Protein AF-A0A7W7WL66-F1 (afdb_monomer)

Secondary structure (DSSP, 8-state):
-PPP--STT---TTTS-SEEEPTTHHHHHHHHHHHHHHHHHHH-PPPP-PPPSS-TT-EEEEPPHHHHHTT--TTSEETTEE--GGGGGGTT-EEEEEEE-SEEE-TTS-EEE--SEEEEEEEETT-TTS-SSSSS-PEEEEEGGGEEE-----------S-EEEEPPHHHHHHT--TTSEETTEE--GGGGGGTT-EEEEEE----S--TTEEEPSS-EEEEEEEE--STT-TTT-----PEEEEEGGGEEEPP-

Sequence (256 aa):
MGPVFTGPAARCQYKSLPLRDLPPLGMVRQARLALEDSRERRSGVPAPGRASAFSAGDWVRVKDADAVRATLDGRDRHRGLWFTASQWSYCGRTYQVEHVVRRMVDDHYRMRRLSATTSLRGATCLGADRSEGCGLACALLFRDEWLEPSTEAAADPLTPVRFVTVRSLDEIRATLDADGRLHGVPFQPGMALFAGTSHGATPVRHRSLARWQRPVGGDWYVLDSLRCGGEPLPLTGCDRQCALLWHSSWLHLDPA

pLDDT: mean 88.8, std 12.76, range [33.19, 98.62]

Organism: NCBI:txid258050

Nearest PDB structures (foldseek):
  4ii1-assembly1_A  TM=3.370E-01  e=4.722E+00  Homo sapiens
  7yw1-assembly1_B  TM=1.522E-01  e=2.080E+00  Trametes pubescens

Solvent-accessible surface area (backbone atoms only — not comparable to full-atom values): 14408 Å² total; per-residue (Å²): 136,76,84,73,88,87,59,86,78,61,65,36,46,86,84,29,48,64,54,46,55,39,82,67,60,30,56,55,50,53,52,49,51,55,50,38,55,57,44,38,73,70,73,47,76,71,68,66,34,53,70,33,95,62,54,63,70,40,36,30,27,31,40,42,65,68,66,40,54,75,60,38,46,103,78,42,24,46,98,84,46,68,66,51,79,37,57,60,64,44,39,67,39,50,36,38,29,58,40,61,26,21,23,25,64,46,100,81,61,42,76,41,64,32,54,31,19,28,29,39,56,88,42,23,35,21,24,78,85,58,83,43,47,52,34,64,51,43,50,39,78,45,41,53,92,41,46,41,86,39,93,61,83,56,78,82,91,70,81,61,91,35,53,30,32,29,36,48,62,67,63,38,53,74,63,34,47,98,86,41,22,48,84,71,24,45,69,48,73,70,58,58,80,44,44,66,40,74,37,34,44,43,76,53,52,82,66,66,74,56,96,55,48,40,75,41,87,80,56,40,26,37,43,63,94,46,52,41,88,16,52,66,37,62,93,75,47,32,43,56,39,41,46,42,80,41,49,53,86,40,42,43,73,58,85,129

Foldseek 3Di:
DPDDPPDDPQDACVLFPLKDFFPPVNVVSVVLLVVQVVVCVVVPFDDFAAWAPDDQFFKKAQAQPVQQQVQADPQCDHPRHHPDPLNNLRHRHMFGFHATFRWAQDPSRHIDGDHQKTFTAQQFQCHPVNVGHFQQRFTDMDGNSRIDGDPDDDDPPDDQPWKKFFAQPVLQQVQADPSCDHLRRHPFPVVNVRHGHMFRKDWRDGDDDDPRMDRGDAIKIFTHSDFDQCPPNVVSGHRRRGGDIDGVSRIGTDDD

Mean predicted aligned error: 5.72 Å

Radius of gyration: 18.56 Å; Cα contacts (8 Å, |Δi|>4): 495; chains: 1; bounding box: 41×47×42 Å

Structure (mmCIF, N/CA/C/O backbone):
data_AF-A0A7W7WL66-F1
#
_entry.id   AF-A0A7W7WL66-F1
#
loop_
_atom_site.group_PDB
_atom_site.id
_atom_site.type_symbol
_atom_site.label_atom_id
_atom_site.label_alt_id
_atom_site.label_comp_id
_atom_site.label_asym_id
_atom_site.label_entity_id
_atom_site.label_seq_id
_atom_site.pdbx_PDB_ins_code
_atom_site.Cartn_x
_atom_site.Cartn_y
_atom_site.Cartn_z
_atom_site.occupancy
_atom_site.B_iso_or_equiv
_atom_site.auth_seq_id
_atom_site.auth_comp_id
_atom_site.auth_asym_id
_atom_site.auth_atom_id
_atom_site.pdbx_PDB_model_num
ATOM 1 N N . MET A 1 1 ? -16.877 24.073 3.889 1.00 33.19 1 MET A N 1
ATOM 2 C CA . MET A 1 1 ? -15.554 23.909 3.245 1.00 33.19 1 MET A CA 1
ATOM 3 C C . MET A 1 1 ? -14.486 24.093 4.310 1.00 33.19 1 MET A C 1
ATOM 5 O O . MET A 1 1 ? -14.155 25.222 4.636 1.00 33.19 1 MET A O 1
ATOM 9 N N . GLY A 1 2 ? -14.043 23.001 4.939 1.00 33.81 2 GLY A N 1
ATOM 10 C CA . GLY A 1 2 ? -12.914 23.047 5.877 1.00 33.81 2 GLY A CA 1
ATOM 11 C C . GLY A 1 2 ? -11.595 23.220 5.116 1.00 33.81 2 GLY A C 1
ATOM 12 O O . GLY A 1 2 ? -11.560 22.906 3.923 1.00 33.81 2 GLY A O 1
ATOM 13 N N . PRO A 1 3 ? -10.529 23.724 5.758 1.00 35.62 3 PRO A N 1
ATOM 14 C CA . PRO A 1 3 ? -9.267 23.964 5.076 1.00 35.62 3 PRO A CA 1
ATOM 15 C C . PRO A 1 3 ? -8.740 22.649 4.495 1.00 35.62 3 PRO A C 1
ATOM 17 O O . PRO A 1 3 ? -8.590 21.647 5.197 1.00 35.62 3 PRO A O 1
ATOM 20 N N . VAL A 1 4 ? -8.489 22.659 3.186 1.00 45.00 4 VAL A N 1
ATOM 21 C CA . VAL A 1 4 ? -7.657 21.658 2.518 1.00 45.00 4 VAL A CA 1
ATOM 22 C C . VAL A 1 4 ? -6.304 21.705 3.217 1.00 45.00 4 VAL A C 1
ATOM 24 O O . VAL A 1 4 ? -5.768 22.792 3.408 1.00 45.00 4 VAL A O 1
ATOM 27 N N . PHE A 1 5 ? -5.784 20.555 3.649 1.00 42.22 5 PHE A N 1
ATOM 28 C CA . PHE A 1 5 ? -4.484 20.438 4.311 1.00 42.22 5 PHE A CA 1
ATOM 29 C C . PHE A 1 5 ? -3.378 21.072 3.448 1.00 42.22 5 PHE A C 1
ATOM 31 O O . PHE A 1 5 ? -2.801 20.429 2.574 1.00 42.22 5 PHE A O 1
ATOM 38 N N . THR A 1 6 ? -3.083 22.347 3.689 1.00 36.66 6 THR A N 1
ATOM 39 C CA . THR A 1 6 ? -1.990 23.103 3.073 1.00 36.66 6 THR A CA 1
ATOM 40 C C . THR A 1 6 ? -0.829 23.156 4.060 1.00 36.66 6 THR A C 1
ATOM 42 O O . THR A 1 6 ? -0.552 24.185 4.667 1.00 36.66 6 THR A O 1
ATOM 45 N N . GLY A 1 7 ? -0.189 22.004 4.260 1.00 35.03 7 GLY A N 1
ATOM 46 C CA . GLY A 1 7 ? 1.076 21.848 4.984 1.00 35.03 7 GLY A CA 1
ATOM 47 C C . GLY A 1 7 ? 2.139 21.210 4.075 1.00 35.03 7 GLY A C 1
ATOM 48 O O . GLY A 1 7 ? 1.782 20.562 3.086 1.00 35.03 7 GLY A O 1
ATOM 49 N N . PRO A 1 8 ? 3.440 21.408 4.356 1.00 38.97 8 PRO A N 1
ATOM 50 C CA . PRO A 1 8 ? 4.541 21.160 3.424 1.00 38.97 8 PRO A CA 1
ATOM 51 C C . PRO A 1 8 ? 4.570 19.699 2.968 1.00 38.97 8 PRO A C 1
ATOM 53 O O . PRO A 1 8 ? 4.757 18.805 3.786 1.00 38.97 8 PRO A O 1
ATOM 56 N N . ALA A 1 9 ? 4.371 19.487 1.658 1.00 48.34 9 ALA A N 1
ATOM 57 C CA . ALA A 1 9 ? 4.408 18.204 0.949 1.00 48.34 9 ALA A CA 1
ATOM 58 C C . ALA A 1 9 ? 4.026 17.016 1.842 1.00 48.34 9 ALA A C 1
ATOM 60 O O . ALA A 1 9 ? 4.902 16.279 2.306 1.00 48.34 9 ALA A O 1
ATOM 61 N N . ALA A 1 10 ? 2.725 16.856 2.113 1.00 65.12 10 ALA A N 1
ATOM 62 C CA . ALA A 1 10 ? 2.225 15.719 2.871 1.00 65.12 10 ALA A CA 1
ATOM 63 C C . ALA A 1 10 ? 2.908 14.440 2.348 1.00 65.12 10 ALA A C 1
ATOM 65 O O . ALA A 1 10 ? 2.893 14.129 1.157 1.00 65.12 10 ALA A O 1
ATOM 66 N N . ARG A 1 11 ? 3.641 13.747 3.220 1.00 78.31 11 ARG A N 1
ATOM 67 C CA . ARG A 1 11 ? 4.275 12.475 2.865 1.00 78.31 11 ARG A CA 1
ATOM 68 C C . ARG A 1 11 ? 3.185 11.411 2.894 1.00 78.31 11 ARG A C 1
ATOM 70 O O . ARG A 1 11 ? 2.323 11.445 3.764 1.00 78.31 11 ARG A O 1
ATOM 77 N N . CYS A 1 12 ? 3.194 10.470 1.954 1.00 87.75 12 CYS A N 1
ATOM 78 C CA . CYS A 1 12 ? 2.293 9.321 2.035 1.00 87.75 12 CYS A CA 1
ATOM 79 C C . CYS A 1 12 ? 2.723 8.376 3.170 1.00 87.75 12 CYS A C 1
ATOM 81 O O . CYS A 1 12 ? 3.902 8.343 3.542 1.00 87.75 12 CYS A O 1
ATOM 83 N N . GLN A 1 13 ? 1.801 7.549 3.672 1.00 91.75 13 GLN A N 1
ATOM 84 C CA . GLN A 1 13 ? 2.109 6.566 4.721 1.00 91.75 13 GLN A CA 1
ATOM 85 C C . GLN A 1 13 ? 3.217 5.584 4.313 1.00 91.75 13 GLN A C 1
ATOM 87 O O . GLN A 1 13 ? 3.987 5.142 5.153 1.00 91.75 13 GLN A O 1
ATOM 92 N N . TYR A 1 14 ? 3.393 5.305 3.018 1.00 90.19 14 TYR A N 1
ATOM 93 C CA . TYR A 1 14 ? 4.490 4.456 2.542 1.00 90.19 14 TYR A CA 1
ATOM 94 C C . TYR A 1 14 ? 5.886 5.063 2.799 1.00 90.19 14 TYR A C 1
ATOM 96 O O . TYR A 1 14 ? 6.833 4.349 3.130 1.00 90.19 14 TYR A O 1
ATOM 104 N N . LYS A 1 15 ? 6.032 6.393 2.697 1.00 88.50 15 LYS A N 1
ATOM 105 C CA . LYS A 1 15 ? 7.282 7.097 3.045 1.00 88.50 15 LYS A CA 1
ATOM 106 C C . LYS A 1 15 ? 7.421 7.309 4.565 1.00 88.50 15 LYS A C 1
ATOM 108 O O . LYS A 1 15 ? 8.544 7.481 5.047 1.00 88.50 15 LYS A O 1
ATOM 113 N N . SER A 1 16 ? 6.319 7.216 5.310 1.00 88.75 16 SER A N 1
ATOM 114 C CA . SER A 1 16 ? 6.224 7.431 6.760 1.00 88.75 16 SER A CA 1
ATOM 115 C C . SER A 1 16 ? 5.487 6.278 7.453 1.00 88.75 16 SER A C 1
ATOM 117 O O . SER A 1 16 ? 4.446 6.483 8.075 1.00 88.75 16 SER A O 1
ATOM 119 N N . LEU A 1 17 ? 6.008 5.056 7.296 1.00 90.00 17 LEU A N 1
ATOM 120 C CA . LEU A 1 17 ? 5.463 3.859 7.945 1.00 90.00 17 LEU A CA 1
ATOM 121 C C . LEU A 1 17 ? 5.478 4.013 9.478 1.00 90.00 17 LEU A C 1
ATOM 123 O O . LEU A 1 17 ? 6.284 4.801 9.979 1.00 90.00 17 LEU A O 1
ATOM 127 N N . PRO A 1 18 ? 4.675 3.229 10.229 1.00 90.94 18 PRO A N 1
ATOM 128 C CA . PRO A 1 18 ? 4.689 3.167 11.695 1.00 90.94 18 PRO A CA 1
ATOM 129 C C . PRO A 1 18 ? 5.965 2.495 12.235 1.00 90.94 18 PRO A C 1
ATOM 131 O O . PRO A 1 18 ? 5.930 1.565 13.037 1.00 90.94 18 PRO A O 1
ATOM 134 N N . LEU A 1 19 ? 7.124 2.954 11.770 1.00 90.88 19 LEU A N 1
ATOM 135 C CA . LEU A 1 19 ? 8.442 2.454 12.106 1.00 90.88 19 LEU A CA 1
ATOM 136 C C . LEU A 1 19 ? 9.343 3.628 12.483 1.00 90.88 19 LEU A C 1
ATOM 138 O O . LEU A 1 19 ? 9.482 4.602 11.745 1.00 90.88 19 LEU A O 1
ATOM 142 N N . ARG A 1 20 ? 10.006 3.496 13.627 1.00 89.94 20 ARG A N 1
ATOM 143 C CA . ARG A 1 20 ? 11.117 4.338 14.042 1.00 89.94 20 ARG A CA 1
ATOM 144 C C . ARG A 1 20 ? 12.415 3.712 13.555 1.00 89.94 20 ARG A C 1
ATOM 146 O O . ARG A 1 20 ? 12.789 2.616 13.976 1.00 89.94 20 ARG A O 1
ATOM 153 N N . ASP A 1 21 ? 13.119 4.440 12.701 1.00 89.81 21 ASP A N 1
ATOM 154 C CA . ASP A 1 21 ? 14.449 4.067 12.240 1.00 89.81 21 ASP A CA 1
ATOM 155 C C . ASP A 1 21 ? 15.518 4.552 13.239 1.00 89.81 21 ASP A C 1
ATOM 157 O O . ASP A 1 21 ? 15.546 5.726 13.616 1.00 89.81 21 ASP A O 1
ATOM 161 N N . LEU A 1 22 ? 16.416 3.663 13.667 1.00 90.62 22 LEU A N 1
ATOM 162 C CA . LEU A 1 22 ? 17.501 3.989 14.596 1.00 90.62 22 LEU A CA 1
ATOM 163 C C . LEU A 1 22 ? 18.696 4.633 13.861 1.00 90.62 22 LEU A C 1
ATOM 165 O O . LEU A 1 22 ? 19.013 4.245 12.727 1.00 90.62 22 LEU A O 1
ATOM 169 N N . PRO A 1 23 ? 19.383 5.615 14.477 1.00 88.00 23 PRO A N 1
ATOM 170 C CA . PRO A 1 23 ? 20.585 6.205 13.898 1.00 88.00 23 PRO A CA 1
ATOM 171 C C . PRO A 1 23 ? 21.733 5.177 13.812 1.00 88.00 23 PRO A C 1
ATOM 173 O O . PRO A 1 23 ? 21.790 4.252 14.623 1.00 88.00 23 PRO A O 1
ATOM 176 N N . PRO A 1 24 ? 22.654 5.317 12.836 1.00 91.31 24 PRO A N 1
ATOM 177 C CA . PRO A 1 24 ? 22.684 6.353 11.796 1.00 91.31 24 PRO A CA 1
ATOM 178 C C . PRO A 1 24 ? 21.807 6.027 10.572 1.00 91.31 24 PRO A C 1
ATOM 180 O O . PRO A 1 24 ? 21.533 6.905 9.755 1.00 91.31 24 PRO A O 1
ATOM 183 N N . LEU A 1 25 ? 21.336 4.782 10.431 1.00 89.31 25 LEU A N 1
ATOM 184 C CA . LEU A 1 25 ? 20.641 4.309 9.226 1.00 89.31 25 LEU A CA 1
ATOM 185 C C . LEU A 1 25 ? 19.307 5.032 8.976 1.00 89.31 25 LEU A C 1
ATOM 187 O O . LEU A 1 25 ? 18.968 5.310 7.824 1.00 89.31 25 LEU A O 1
ATOM 191 N N . GLY A 1 26 ? 18.599 5.436 10.036 1.00 85.38 26 GLY A N 1
ATOM 192 C CA . GLY A 1 26 ? 17.425 6.305 9.917 1.00 85.38 26 GLY A CA 1
ATOM 193 C C . GLY A 1 26 ? 17.730 7.663 9.284 1.00 85.38 26 GLY A C 1
ATOM 194 O O . GLY A 1 26 ? 16.993 8.112 8.407 1.00 85.38 26 GLY A O 1
ATOM 195 N N . MET A 1 27 ? 18.859 8.284 9.639 1.00 87.94 27 MET A N 1
ATOM 196 C CA . MET A 1 27 ? 19.283 9.559 9.043 1.00 87.94 27 MET A CA 1
ATOM 197 C C . MET A 1 27 ? 19.634 9.377 7.563 1.00 87.94 27 MET A C 1
ATOM 199 O O . MET A 1 27 ? 19.210 10.172 6.726 1.00 87.94 27 MET A O 1
ATOM 203 N N . VAL A 1 28 ? 20.323 8.282 7.220 1.00 90.38 28 VAL A N 1
ATOM 204 C CA . VAL A 1 28 ? 20.628 7.922 5.824 1.00 90.38 28 VAL A CA 1
ATOM 205 C C . VAL A 1 28 ? 19.345 7.741 5.006 1.00 90.38 28 VAL A C 1
ATOM 207 O O . VAL A 1 28 ? 19.260 8.214 3.871 1.00 90.38 28 VAL A O 1
ATOM 210 N N . ARG A 1 29 ? 18.318 7.097 5.574 1.00 88.00 29 ARG A N 1
ATOM 211 C CA . ARG A 1 29 ? 17.015 6.930 4.916 1.00 88.00 29 ARG A CA 1
ATOM 212 C C . ARG A 1 29 ? 16.320 8.271 4.672 1.00 88.00 29 ARG A C 1
ATOM 214 O O . ARG A 1 29 ? 15.835 8.492 3.563 1.00 88.00 29 ARG A O 1
ATOM 221 N N . GLN A 1 30 ? 16.309 9.171 5.656 1.00 86.12 30 GLN A N 1
ATOM 222 C CA . GLN A 1 30 ? 15.729 10.512 5.493 1.00 86.12 30 GLN A CA 1
ATOM 223 C C . GLN A 1 30 ? 16.480 11.344 4.446 1.00 86.12 30 GLN A C 1
ATOM 225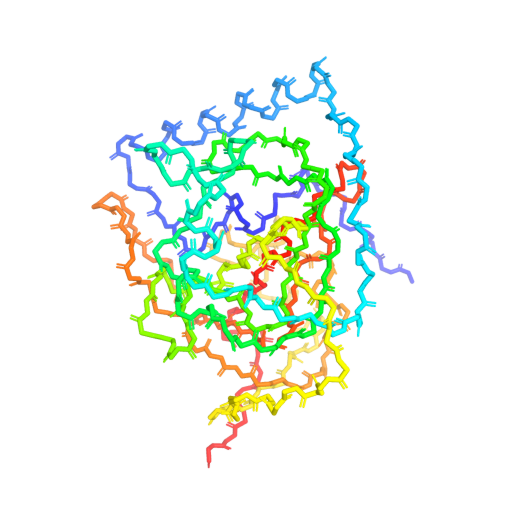 O O . GLN A 1 30 ? 15.848 11.978 3.602 1.00 86.12 30 GLN A O 1
ATOM 230 N N . ALA A 1 31 ? 17.815 11.279 4.434 1.00 90.00 31 ALA A N 1
ATOM 231 C CA . ALA A 1 31 ? 18.632 11.931 3.413 1.00 90.00 31 ALA A CA 1
ATOM 232 C C . ALA A 1 31 ? 18.330 11.384 2.007 1.00 90.00 31 ALA A C 1
ATOM 234 O O . ALA A 1 31 ? 18.185 12.155 1.060 1.00 90.00 31 ALA A O 1
ATOM 235 N N . ARG A 1 32 ? 18.157 10.060 1.867 1.00 90.56 32 ARG A N 1
ATOM 236 C CA . ARG A 1 32 ? 17.751 9.437 0.597 1.00 90.56 32 ARG A CA 1
ATOM 237 C C . ARG A 1 32 ? 16.379 9.927 0.139 1.00 90.56 32 ARG A C 1
ATOM 239 O O . ARG A 1 32 ? 16.250 10.298 -1.020 1.00 90.56 32 ARG A O 1
ATOM 246 N N . LEU A 1 33 ? 15.382 9.959 1.026 1.00 87.69 33 LEU A N 1
ATOM 247 C CA . LEU A 1 33 ? 14.047 10.483 0.710 1.00 87.69 33 LEU A CA 1
ATOM 248 C C . LEU A 1 33 ? 14.121 11.923 0.187 1.00 87.69 33 LEU A C 1
ATOM 250 O O . LEU A 1 33 ? 13.584 12.217 -0.876 1.00 87.69 33 LEU A O 1
ATOM 254 N N . ALA A 1 34 ? 14.848 12.800 0.885 1.00 88.19 34 ALA A N 1
ATOM 255 C CA . ALA A 1 34 ? 15.016 14.192 0.474 1.00 88.19 34 ALA A CA 1
ATOM 256 C C . ALA A 1 34 ? 15.746 14.327 -0.876 1.00 88.19 34 ALA A C 1
ATOM 258 O O . ALA A 1 34 ? 15.382 15.172 -1.701 1.00 88.19 34 ALA A O 1
ATOM 259 N N . LEU A 1 35 ? 16.755 13.484 -1.124 1.00 90.94 35 LEU A N 1
ATOM 260 C CA . LEU A 1 35 ? 17.484 13.450 -2.390 1.00 90.94 35 LEU A CA 1
ATOM 261 C C . LEU A 1 35 ? 16.579 13.028 -3.551 1.00 90.94 35 LEU A C 1
ATOM 263 O O . LEU A 1 35 ? 16.607 13.679 -4.594 1.00 90.94 35 LEU A O 1
ATOM 267 N N . GLU A 1 36 ? 15.790 11.965 -3.385 1.00 89.75 36 GLU A N 1
ATOM 268 C CA . GLU A 1 36 ? 14.882 11.485 -4.432 1.00 89.75 36 GLU A CA 1
ATOM 269 C C . GLU A 1 36 ? 13.728 12.467 -4.673 1.00 89.75 36 GLU A C 1
ATOM 271 O O . GLU A 1 36 ? 13.449 12.770 -5.828 1.00 89.75 36 GLU A O 1
ATOM 276 N N . ASP A 1 37 ? 13.158 13.085 -3.632 1.00 84.81 37 ASP A N 1
ATOM 277 C CA . ASP A 1 37 ? 12.165 14.160 -3.796 1.00 84.81 37 ASP A CA 1
ATOM 278 C C . ASP A 1 37 ? 12.754 15.353 -4.579 1.00 84.81 37 ASP A C 1
ATOM 280 O O . ASP A 1 37 ? 12.098 15.966 -5.420 1.00 84.81 37 ASP A O 1
ATOM 284 N N . SER A 1 38 ? 14.025 15.687 -4.335 1.00 87.44 38 SER A N 1
ATOM 285 C CA . SER A 1 38 ? 14.722 16.771 -5.045 1.00 87.44 38 SER A CA 1
ATOM 286 C C . SER A 1 38 ? 15.128 16.388 -6.467 1.00 87.44 38 SER A C 1
ATOM 288 O O . SER A 1 38 ? 15.302 17.262 -7.316 1.00 87.44 38 SER A O 1
ATOM 290 N N . ARG A 1 39 ? 15.326 15.096 -6.740 1.00 87.50 39 ARG A N 1
ATOM 291 C CA . ARG A 1 39 ? 15.493 14.578 -8.100 1.00 87.50 39 ARG A CA 1
ATOM 292 C C . ARG A 1 39 ? 14.173 14.651 -8.848 1.00 87.50 39 ARG A C 1
ATOM 294 O O . ARG A 1 39 ? 14.159 15.265 -9.901 1.00 87.50 39 ARG A O 1
ATOM 301 N N . GLU A 1 40 ? 13.086 14.144 -8.271 1.00 86.06 40 GLU A N 1
ATOM 302 C CA . GLU A 1 40 ? 11.746 14.169 -8.867 1.00 86.06 40 GLU A CA 1
ATOM 303 C C . GLU A 1 40 ? 11.294 15.598 -9.197 1.00 86.06 40 GLU A C 1
ATOM 305 O O . GLU A 1 40 ? 10.844 15.850 -10.310 1.00 86.06 40 GLU A O 1
ATOM 310 N N . ARG A 1 41 ? 11.514 16.569 -8.298 1.00 84.88 41 ARG A N 1
ATOM 311 C CA . ARG A 1 41 ? 11.236 17.991 -8.582 1.00 84.88 41 ARG A CA 1
ATOM 312 C C . ARG A 1 41 ? 12.016 18.549 -9.777 1.00 84.88 41 ARG A C 1
ATOM 314 O O . ARG A 1 41 ? 11.519 19.445 -10.447 1.00 84.88 41 ARG A O 1
ATOM 321 N N . ARG A 1 42 ? 13.231 18.052 -10.031 1.00 87.94 42 ARG A N 1
ATOM 322 C CA . ARG A 1 42 ? 14.090 18.502 -11.142 1.00 87.94 42 ARG A CA 1
ATOM 323 C C . ARG A 1 42 ? 13.812 17.760 -12.445 1.00 87.94 42 ARG A C 1
ATOM 325 O O . ARG A 1 42 ? 13.801 18.381 -13.497 1.00 87.94 42 ARG A O 1
ATOM 332 N N . SER A 1 43 ? 13.632 16.442 -12.384 1.00 87.31 43 SER A N 1
ATOM 333 C CA . SER A 1 43 ? 13.413 15.589 -13.559 1.00 87.31 43 SER A CA 1
ATOM 334 C C . SER A 1 43 ? 11.950 15.512 -13.986 1.00 87.31 43 SER A C 1
ATOM 336 O O . SER A 1 43 ? 11.657 14.991 -15.059 1.00 87.31 43 SER A O 1
ATOM 338 N N . GLY A 1 44 ? 11.035 15.968 -13.132 1.00 85.62 44 GLY A N 1
ATOM 339 C CA . GLY A 1 44 ? 9.614 15.712 -13.271 1.00 85.62 44 GLY A CA 1
ATOM 340 C C . GLY A 1 44 ? 9.243 14.266 -12.937 1.00 85.62 44 GLY A C 1
ATOM 341 O O . GLY A 1 44 ? 10.086 13.401 -12.670 1.00 85.62 44 GLY A O 1
ATOM 342 N N . VAL A 1 45 ? 7.936 14.025 -12.964 1.00 85.31 45 VAL A N 1
ATOM 343 C CA . VAL A 1 45 ? 7.317 12.717 -12.748 1.00 85.31 45 VAL A CA 1
ATOM 344 C C . VAL A 1 45 ? 7.209 12.007 -14.098 1.00 85.31 45 VAL A C 1
ATOM 346 O O . VAL A 1 45 ? 6.730 12.618 -15.057 1.00 85.31 45 VAL A O 1
ATOM 349 N N . PRO A 1 46 ? 7.610 10.728 -14.215 1.00 89.69 46 PRO A N 1
ATOM 350 C CA . PRO A 1 46 ? 7.476 10.007 -15.471 1.00 89.69 46 PRO A CA 1
ATOM 351 C C . PRO A 1 46 ? 6.007 9.913 -15.896 1.00 89.69 46 PRO A C 1
ATOM 353 O O . PRO A 1 46 ? 5.109 9.707 -15.072 1.00 89.69 46 PRO A O 1
ATOM 356 N N . ALA A 1 47 ? 5.772 10.015 -17.206 1.00 91.50 47 ALA A N 1
ATOM 357 C CA . ALA A 1 47 ? 4.452 9.795 -17.779 1.00 91.50 47 ALA A CA 1
ATOM 358 C C . ALA A 1 47 ? 3.926 8.394 -17.401 1.00 91.50 47 ALA A C 1
ATOM 360 O O . ALA A 1 47 ? 4.714 7.435 -17.364 1.00 91.50 47 ALA A O 1
ATOM 361 N N . PRO A 1 48 ? 2.614 8.251 -17.141 1.00 93.19 48 PRO A N 1
ATOM 362 C CA . PRO A 1 48 ? 2.022 6.955 -16.843 1.00 93.19 48 PRO A CA 1
ATOM 363 C C . PRO A 1 48 ? 2.238 5.993 -18.014 1.00 93.19 48 PRO A C 1
ATOM 365 O O . PRO A 1 48 ? 2.227 6.385 -19.185 1.00 93.19 48 PRO A O 1
ATOM 368 N N . GLY A 1 49 ? 2.450 4.715 -17.714 1.00 95.62 49 GLY A N 1
ATOM 369 C CA . GLY A 1 49 ? 2.639 3.715 -18.753 1.00 95.62 49 GLY A CA 1
ATOM 370 C C . GLY A 1 49 ? 1.359 3.339 -19.481 1.00 95.62 49 GLY A C 1
ATOM 371 O O . GLY A 1 49 ? 0.284 3.911 -19.259 1.00 95.62 49 GLY A O 1
ATOM 372 N N . ARG A 1 50 ? 1.501 2.389 -20.410 1.00 97.25 50 ARG A N 1
ATOM 373 C CA . ARG A 1 50 ? 0.360 1.844 -21.150 1.00 97.25 50 ARG A CA 1
ATOM 374 C C . ARG A 1 50 ? -0.567 1.149 -20.155 1.00 97.25 50 ARG A C 1
ATOM 376 O O . ARG A 1 50 ? -0.086 0.391 -19.314 1.00 97.25 50 ARG A O 1
ATOM 383 N N . ALA A 1 51 ? -1.865 1.415 -20.257 1.00 97.06 51 ALA A N 1
ATOM 384 C CA . ALA A 1 51 ? -2.860 0.726 -19.448 1.00 97.06 51 ALA A CA 1
ATOM 385 C C . ALA A 1 51 ? -2.793 -0.797 -19.664 1.00 97.06 51 ALA A C 1
ATOM 387 O O . ALA A 1 51 ? -2.275 -1.275 -20.682 1.00 97.06 51 ALA A O 1
ATOM 388 N N . SER A 1 52 ? -3.287 -1.536 -18.675 1.00 97.94 52 SER A N 1
ATOM 389 C CA . SER A 1 52 ? -3.554 -2.964 -18.818 1.00 97.94 52 SER A CA 1
ATOM 390 C C . SER A 1 52 ? -4.615 -3.211 -19.888 1.00 97.94 52 SER A C 1
ATOM 392 O O . SER A 1 52 ? -5.421 -2.328 -20.184 1.00 97.94 52 SER A O 1
ATOM 394 N N . ALA A 1 53 ? -4.587 -4.403 -20.477 1.00 98.00 53 ALA A N 1
ATOM 395 C CA . ALA A 1 53 ? -5.705 -4.930 -21.252 1.00 98.00 53 ALA A CA 1
ATOM 396 C C . ALA A 1 53 ? -6.961 -5.171 -20.390 1.00 98.00 53 ALA A C 1
ATOM 398 O O . ALA A 1 53 ? -8.051 -5.269 -20.943 1.00 98.00 53 ALA A O 1
ATOM 399 N N . PHE A 1 54 ? -6.806 -5.237 -19.064 1.00 98.12 54 PHE A N 1
ATOM 400 C CA . PHE A 1 54 ? -7.886 -5.412 -18.101 1.00 98.12 54 PHE A CA 1
ATOM 401 C C . PHE A 1 54 ? -8.248 -4.091 -17.413 1.00 98.12 54 PHE A C 1
ATOM 403 O O . PHE A 1 54 ? -7.390 -3.240 -17.152 1.00 98.12 54 PHE A O 1
ATOM 410 N N . SER A 1 55 ? -9.525 -3.947 -17.083 1.00 97.50 55 SER A N 1
ATOM 411 C CA . SER A 1 55 ? -10.111 -2.819 -16.360 1.00 97.50 55 SER A CA 1
ATOM 412 C C . SER A 1 55 ? -10.420 -3.192 -14.911 1.00 97.50 55 SER A C 1
ATOM 414 O O . SER A 1 55 ? -10.584 -4.361 -14.574 1.00 97.50 55 SER A O 1
ATOM 416 N N . ALA A 1 56 ? -10.509 -2.192 -14.029 1.00 95.50 56 ALA A N 1
ATOM 417 C CA . ALA A 1 56 ? -10.985 -2.417 -12.665 1.00 95.50 56 ALA A CA 1
ATOM 418 C C . ALA A 1 56 ? -12.390 -3.038 -12.694 1.00 95.50 56 ALA A C 1
ATOM 420 O O . ALA A 1 56 ? -13.263 -2.559 -13.415 1.00 95.50 56 ALA A O 1
ATOM 421 N N . GLY A 1 57 ? -12.592 -4.097 -11.911 1.00 94.50 57 GLY A N 1
ATOM 422 C CA . GLY A 1 57 ? -13.825 -4.882 -11.904 1.00 94.50 57 GLY A CA 1
ATOM 423 C C . GLY A 1 57 ? -13.791 -6.141 -12.774 1.00 94.50 57 GLY A C 1
ATOM 424 O O . GLY A 1 57 ? -14.586 -7.045 -12.507 1.00 94.50 57 GLY A O 1
ATOM 425 N N . ASP A 1 58 ? -12.863 -6.247 -13.733 1.00 96.81 58 ASP A N 1
ATOM 426 C CA . ASP A 1 58 ? -12.715 -7.446 -14.563 1.00 96.81 58 ASP 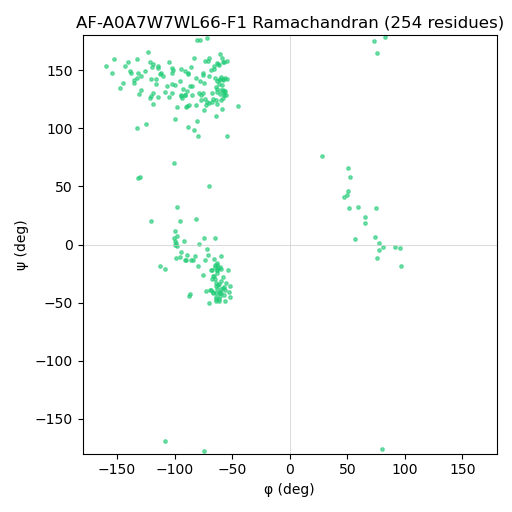A CA 1
ATOM 427 C C . ASP A 1 58 ? -12.289 -8.646 -13.714 1.00 96.81 58 ASP A C 1
ATOM 429 O O . ASP A 1 58 ? -11.483 -8.523 -12.787 1.00 96.81 58 ASP A O 1
ATOM 433 N N . TRP A 1 59 ? -12.802 -9.824 -14.055 1.00 96.94 59 TRP A N 1
ATOM 434 C CA . TRP A 1 59 ? -12.372 -11.082 -13.459 1.00 96.94 59 TRP A CA 1
ATOM 435 C C . TRP A 1 59 ? -11.232 -11.681 -14.275 1.00 96.94 59 TRP A C 1
ATOM 437 O O . TRP A 1 59 ? -11.313 -11.827 -15.497 1.00 96.94 59 TRP A O 1
ATOM 447 N N . VAL A 1 60 ? -10.146 -12.020 -13.587 1.00 97.44 60 VAL A N 1
ATOM 448 C CA . VAL A 1 60 ? -8.939 -12.578 -14.193 1.00 97.44 60 VAL A CA 1
ATOM 449 C C . VAL A 1 60 ? -8.434 -13.750 -13.377 1.00 97.44 60 VAL A C 1
ATOM 451 O O . VAL A 1 60 ? -8.440 -13.726 -12.146 1.00 97.44 60 VAL A O 1
ATOM 454 N N . ARG A 1 61 ? -7.953 -14.778 -14.062 1.00 97.25 61 ARG A N 1
ATOM 455 C CA . ARG A 1 61 ? -7.204 -15.865 -13.444 1.00 97.25 61 ARG A CA 1
ATOM 456 C C . ARG A 1 61 ? -5.717 -15.547 -13.516 1.00 97.25 61 ARG A C 1
ATOM 458 O O . ARG A 1 61 ? -5.206 -15.131 -14.555 1.00 97.25 61 ARG A O 1
ATOM 465 N N . VAL A 1 62 ? -5.013 -15.726 -12.400 1.00 97.94 62 VAL A N 1
ATOM 466 C CA . VAL A 1 62 ? -3.548 -15.754 -12.420 1.00 97.94 62 VAL A CA 1
ATOM 467 C C . VAL A 1 62 ? -3.149 -17.082 -13.040 1.00 97.94 62 VAL A C 1
ATOM 469 O O . VAL A 1 62 ? -3.582 -18.134 -12.568 1.00 97.94 62 VAL A O 1
ATOM 472 N N . LYS A 1 63 ? -2.334 -17.036 -14.093 1.00 98.31 63 LYS A N 1
ATOM 473 C CA . LYS A 1 63 ? -1.873 -18.237 -14.793 1.00 98.31 63 LYS A CA 1
ATOM 474 C C . LYS A 1 63 ? -1.209 -19.225 -13.834 1.00 98.31 63 LYS A C 1
ATOM 476 O O . LYS A 1 63 ? -0.714 -18.853 -12.766 1.00 98.31 63 LYS A O 1
ATOM 481 N N . ASP A 1 64 ? -1.174 -20.489 -14.235 1.00 98.06 64 ASP A N 1
ATOM 482 C CA . ASP A 1 64 ? -0.504 -21.527 -13.456 1.00 98.06 64 ASP A CA 1
ATOM 483 C C . ASP A 1 64 ? 1.008 -21.258 -13.353 1.00 98.06 64 ASP A C 1
ATOM 485 O O . ASP A 1 64 ? 1.610 -20.577 -14.193 1.00 98.06 64 ASP A O 1
ATOM 489 N N . ALA A 1 65 ? 1.633 -21.803 -12.306 1.00 97.44 65 ALA A N 1
ATOM 490 C CA . ALA A 1 65 ? 3.003 -21.459 -11.928 1.00 97.44 65 ALA A CA 1
ATOM 491 C C . ALA A 1 65 ? 4.021 -21.679 -13.061 1.00 97.44 65 ALA A C 1
ATOM 493 O O . ALA A 1 65 ? 4.913 -20.852 -13.250 1.00 97.44 65 ALA A O 1
ATOM 494 N N . ASP A 1 66 ? 3.883 -22.748 -13.846 1.00 97.94 66 ASP A N 1
ATOM 495 C CA . ASP A 1 66 ? 4.807 -23.042 -14.947 1.00 97.94 66 ASP A CA 1
ATOM 496 C C . ASP A 1 66 ? 4.676 -22.035 -16.098 1.00 97.94 66 ASP A C 1
ATOM 498 O O . ASP A 1 66 ? 5.685 -21.572 -16.635 1.00 97.94 66 ASP A O 1
ATOM 502 N N . ALA A 1 67 ? 3.448 -21.617 -16.420 1.00 98.19 67 ALA A N 1
ATOM 503 C CA . ALA A 1 67 ? 3.189 -20.605 -17.440 1.00 98.19 67 ALA A CA 1
ATOM 504 C C . ALA A 1 67 ? 3.730 -19.231 -17.024 1.00 98.19 67 ALA A C 1
ATOM 506 O O . ALA A 1 67 ? 4.327 -18.533 -17.842 1.00 98.19 67 ALA A O 1
ATOM 507 N N . VAL A 1 68 ? 3.580 -18.851 -15.749 1.00 98.38 68 VAL A N 1
ATOM 508 C CA . VAL A 1 68 ? 4.200 -17.628 -15.218 1.00 98.38 68 VAL A CA 1
ATOM 509 C C . VAL A 1 68 ? 5.721 -17.736 -15.274 1.00 98.38 68 VAL A C 1
ATOM 511 O O . VAL A 1 68 ? 6.367 -16.825 -15.794 1.00 98.38 68 VAL A O 1
ATOM 514 N N . ARG A 1 69 ? 6.299 -18.845 -14.793 1.00 97.81 69 ARG A N 1
ATOM 515 C CA . ARG A 1 69 ? 7.754 -19.060 -14.737 1.00 97.81 69 ARG A CA 1
ATOM 516 C C . ARG A 1 69 ? 8.405 -18.954 -16.112 1.00 97.81 69 ARG A C 1
ATOM 518 O O . ARG A 1 69 ? 9.466 -18.351 -16.222 1.00 97.81 69 ARG A O 1
ATOM 525 N N . ALA A 1 70 ? 7.740 -19.439 -17.159 1.00 98.00 70 ALA A N 1
ATOM 526 C CA . ALA A 1 70 ? 8.206 -19.313 -18.540 1.00 98.00 70 ALA A CA 1
ATOM 527 C C . ALA A 1 70 ? 8.361 -17.853 -19.020 1.00 98.00 70 ALA A C 1
ATOM 529 O O . ALA A 1 70 ? 9.070 -17.598 -19.990 1.00 98.00 70 ALA A O 1
ATOM 530 N N . THR A 1 71 ? 7.719 -16.883 -18.356 1.00 97.94 71 THR A N 1
ATOM 531 C CA . THR A 1 71 ? 7.843 -15.451 -18.685 1.00 97.94 71 THR A CA 1
ATOM 532 C C . THR A 1 71 ? 8.959 -14.730 -17.927 1.00 97.94 71 THR A C 1
ATOM 534 O O . THR A 1 71 ? 9.262 -13.578 -18.257 1.00 97.94 71 THR A O 1
ATOM 537 N N . LEU A 1 72 ? 9.525 -15.346 -16.885 1.00 98.19 72 LEU A N 1
ATOM 538 C CA . LEU A 1 72 ? 10.465 -14.697 -15.974 1.00 98.19 72 LEU A CA 1
ATOM 539 C C . LEU A 1 72 ? 11.916 -14.866 -16.441 1.00 98.19 72 LEU A C 1
ATOM 541 O O . LEU A 1 72 ? 12.290 -15.864 -17.051 1.00 98.19 72 LEU A O 1
ATOM 545 N N . ASP A 1 73 ? 12.750 -13.876 -16.128 1.00 97.12 73 ASP A N 1
ATOM 546 C CA . ASP A 1 73 ? 14.201 -13.974 -16.244 1.00 97.12 73 ASP A CA 1
ATOM 547 C C . ASP A 1 73 ? 14.813 -14.766 -15.072 1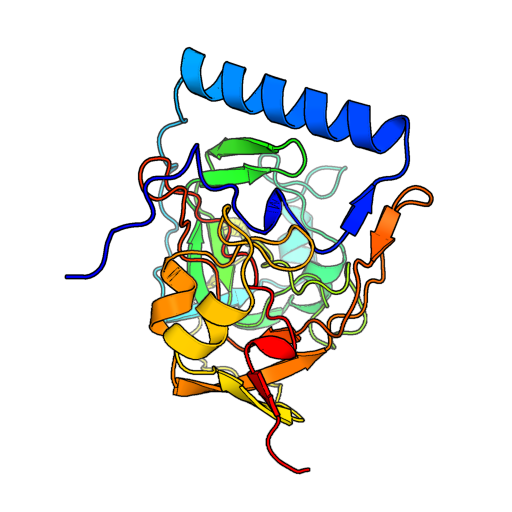.00 97.12 73 ASP A C 1
ATOM 549 O O . ASP A 1 73 ? 14.135 -15.129 -14.111 1.00 97.12 73 ASP A O 1
ATOM 553 N N . GLY A 1 74 ? 16.130 -15.000 -15.111 1.00 95.56 74 GLY A N 1
ATOM 554 C CA . GLY A 1 74 ? 16.851 -15.742 -14.064 1.00 95.56 74 GLY A CA 1
ATOM 555 C C . GLY A 1 74 ? 16.895 -15.075 -12.678 1.00 95.56 74 GLY A C 1
ATOM 556 O O . GLY A 1 74 ? 17.613 -15.548 -11.802 1.00 95.56 74 GLY A O 1
ATOM 557 N N . ARG A 1 75 ? 16.195 -13.952 -12.473 1.00 95.69 75 ARG A N 1
ATOM 558 C CA . ARG A 1 75 ? 16.012 -13.275 -11.178 1.00 95.69 75 ARG A CA 1
ATOM 559 C C . ARG A 1 75 ? 14.530 -13.165 -10.803 1.00 95.69 75 ARG A C 1
ATOM 561 O O . ARG A 1 75 ? 14.174 -12.285 -10.016 1.00 95.69 75 ARG A O 1
ATOM 568 N N . ASP A 1 76 ? 13.689 -14.005 -11.402 1.00 96.81 76 ASP A N 1
ATOM 569 C CA . ASP A 1 76 ? 12.233 -14.021 -11.264 1.00 96.81 76 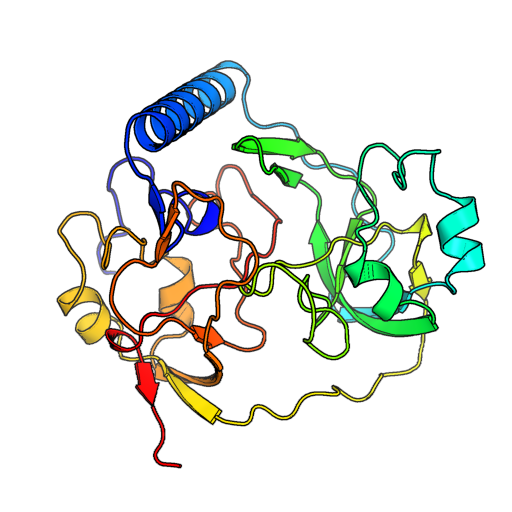ASP A CA 1
ATOM 570 C C . ASP A 1 76 ? 11.564 -12.706 -11.693 1.00 96.81 76 ASP A C 1
ATOM 572 O O . ASP A 1 76 ? 10.560 -12.284 -11.119 1.00 96.81 76 ASP A O 1
ATOM 576 N N . ARG A 1 77 ? 12.118 -11.989 -12.680 1.00 97.25 77 ARG A N 1
ATOM 577 C CA . ARG A 1 77 ? 11.553 -10.711 -13.142 1.00 97.25 77 ARG A CA 1
ATOM 578 C C . ARG A 1 77 ? 10.999 -10.815 -14.548 1.00 97.25 77 ARG A C 1
ATOM 580 O O . ARG A 1 77 ? 11.576 -11.449 -15.418 1.00 97.25 77 ARG A O 1
ATOM 587 N N . HIS A 1 78 ? 9.943 -10.057 -14.813 1.00 97.50 78 HIS A N 1
ATOM 588 C CA . HIS A 1 78 ? 9.498 -9.761 -16.171 1.00 97.50 78 HIS A CA 1
ATOM 589 C C . HIS A 1 78 ? 9.505 -8.250 -16.385 1.00 97.50 78 HIS A C 1
ATOM 591 O O . HIS A 1 78 ? 8.915 -7.495 -15.601 1.00 97.50 78 HIS A O 1
ATOM 597 N N . ARG A 1 79 ? 10.195 -7.777 -17.433 1.00 94.62 79 ARG A N 1
ATOM 598 C CA . ARG A 1 79 ? 10.361 -6.337 -17.741 1.00 94.62 79 ARG A CA 1
ATOM 599 C C . ARG A 1 79 ? 10.763 -5.512 -16.504 1.00 94.62 79 ARG A C 1
ATOM 601 O O . ARG A 1 79 ? 10.210 -4.445 -16.242 1.00 94.62 79 ARG A O 1
ATOM 608 N N . GLY A 1 80 ? 11.658 -6.063 -15.683 1.00 93.31 80 GLY A N 1
ATOM 609 C CA . GLY A 1 80 ? 12.162 -5.435 -14.458 1.00 93.31 80 GLY A CA 1
ATOM 610 C C . GLY A 1 80 ? 11.242 -5.467 -13.228 1.00 93.31 80 GLY A C 1
ATOM 611 O O . GLY A 1 80 ? 11.698 -5.051 -12.166 1.00 93.31 80 GLY A O 1
ATOM 612 N N . LEU A 1 81 ? 10.002 -5.969 -13.321 1.00 95.62 81 LEU A N 1
ATOM 613 C CA . LEU A 1 81 ? 9.141 -6.190 -12.148 1.00 95.62 81 LEU A CA 1
ATOM 614 C C . LEU A 1 81 ? 9.366 -7.603 -11.627 1.00 95.62 81 LEU A C 1
ATOM 616 O O . LEU A 1 81 ? 9.293 -8.555 -12.400 1.00 95.62 81 LEU A O 1
ATOM 620 N N . TRP A 1 82 ? 9.639 -7.712 -10.334 1.00 95.44 82 TRP A N 1
ATOM 621 C CA . TRP A 1 82 ? 9.884 -8.977 -9.655 1.00 95.44 82 TRP A CA 1
ATOM 622 C C . TRP A 1 82 ? 8.574 -9.702 -9.348 1.00 95.44 82 TRP A C 1
ATOM 624 O O . TRP A 1 82 ? 7.664 -9.098 -8.785 1.00 95.44 82 TRP A O 1
ATOM 634 N N . PHE A 1 83 ? 8.505 -10.982 -9.710 1.00 97.25 83 PHE A N 1
ATOM 635 C CA . PHE A 1 83 ? 7.473 -11.905 -9.269 1.00 97.25 83 PHE A CA 1
ATOM 636 C C . PHE A 1 83 ? 7.877 -12.452 -7.897 1.00 97.25 83 PHE A C 1
ATOM 638 O O . PHE A 1 83 ? 8.759 -13.300 -7.769 1.00 97.25 83 PHE A O 1
ATOM 645 N N . THR A 1 84 ? 7.304 -11.870 -6.848 1.00 93.88 84 THR A N 1
ATOM 646 C CA . THR A 1 84 ? 7.706 -12.150 -5.462 1.00 93.88 84 THR A CA 1
ATOM 647 C C . THR A 1 84 ? 7.295 -13.555 -5.013 1.00 93.88 84 THR A C 1
ATOM 649 O O . THR A 1 84 ? 6.372 -14.143 -5.571 1.00 93.88 84 THR A O 1
ATOM 652 N N . ALA A 1 85 ? 7.928 -14.074 -3.954 1.00 93.19 85 ALA A N 1
ATOM 653 C CA . ALA A 1 85 ? 7.609 -15.396 -3.403 1.00 93.19 85 ALA A CA 1
ATOM 654 C C . ALA A 1 85 ? 6.104 -15.572 -3.113 1.00 93.19 85 ALA A C 1
ATOM 656 O O . ALA A 1 85 ? 5.495 -16.550 -3.539 1.00 93.19 85 ALA A O 1
ATOM 657 N N . SER A 1 86 ? 5.479 -14.565 -2.501 1.00 94.12 86 SER A N 1
ATOM 658 C CA . SER A 1 86 ? 4.065 -14.626 -2.128 1.00 94.12 86 SER A CA 1
ATOM 659 C C . SER A 1 86 ? 3.117 -14.621 -3.324 1.00 94.12 86 SER A C 1
ATOM 661 O O . SER A 1 86 ? 1.997 -15.109 -3.196 1.00 94.12 86 SER A O 1
ATOM 663 N N . GLN A 1 87 ? 3.543 -14.134 -4.501 1.00 96.50 87 GLN A N 1
ATOM 664 C CA . GLN A 1 87 ? 2.727 -14.185 -5.723 1.00 96.50 87 GLN A CA 1
ATOM 665 C C . GLN A 1 87 ? 2.478 -15.617 -6.211 1.00 96.50 87 GLN A C 1
ATOM 667 O O . GLN A 1 87 ? 1.437 -15.869 -6.816 1.00 96.50 87 GLN A O 1
ATOM 672 N N . TRP A 1 88 ? 3.369 -16.567 -5.907 1.00 96.12 88 TRP A N 1
ATOM 673 C CA . TRP A 1 88 ? 3.187 -17.968 -6.298 1.00 96.12 88 TRP A CA 1
ATOM 674 C C . TRP A 1 88 ? 1.937 -18.591 -5.672 1.00 96.12 88 TRP A C 1
ATOM 676 O O . TRP A 1 88 ? 1.243 -19.354 -6.338 1.00 96.12 88 TRP A O 1
ATOM 686 N N . SER A 1 89 ? 1.586 -18.201 -4.441 1.00 94.94 89 SER A N 1
ATOM 687 C CA . SER A 1 89 ? 0.384 -18.694 -3.745 1.00 94.94 89 SER A CA 1
ATOM 688 C C . SER A 1 89 ? -0.941 -18.322 -4.435 1.00 94.94 89 SER A C 1
ATOM 690 O O . SER A 1 89 ? -1.974 -18.931 -4.151 1.00 94.94 89 SER A O 1
ATOM 692 N N . TYR A 1 90 ? -0.911 -17.351 -5.355 1.00 95.50 90 TYR A N 1
ATOM 693 C CA . TYR A 1 90 ? -2.071 -16.874 -6.112 1.00 95.50 90 TYR A CA 1
ATOM 694 C C . TYR A 1 90 ? -2.224 -17.547 -7.483 1.00 95.50 90 TYR A C 1
ATOM 696 O O . TYR A 1 90 ? -3.256 -17.363 -8.124 1.00 95.50 90 TYR A O 1
ATOM 704 N N . CYS A 1 91 ? -1.229 -18.309 -7.950 1.00 96.81 91 CYS A N 1
ATOM 705 C CA . CYS A 1 91 ? -1.278 -18.964 -9.260 1.00 96.81 91 CYS A CA 1
ATOM 706 C C . CYS A 1 91 ? -2.441 -19.965 -9.348 1.00 96.81 91 CYS A C 1
ATOM 708 O O . CYS A 1 91 ? -2.747 -20.666 -8.381 1.00 96.81 91 CYS A O 1
ATOM 710 N N . GLY A 1 92 ? -3.082 -20.027 -10.515 1.00 95.12 92 GLY A N 1
ATOM 711 C CA . GLY A 1 92 ? -4.214 -20.914 -10.798 1.00 95.12 92 GLY A CA 1
ATOM 712 C C . GLY A 1 92 ? -5.543 -20.494 -10.162 1.00 95.12 92 GLY A C 1
ATOM 713 O O . GLY A 1 92 ? -6.516 -21.242 -10.237 1.00 95.12 92 GLY A O 1
ATOM 714 N N . ARG A 1 93 ? -5.606 -19.318 -9.526 1.00 93.88 93 ARG A N 1
ATOM 715 C CA . ARG A 1 93 ? -6.802 -18.802 -8.843 1.00 93.88 93 ARG A CA 1
ATOM 716 C C . ARG A 1 93 ? -7.335 -17.552 -9.537 1.00 93.88 93 ARG A C 1
ATOM 718 O O . ARG A 1 93 ? -6.586 -16.808 -10.173 1.00 93.88 93 ARG A O 1
ATOM 725 N N . THR A 1 94 ? -8.633 -17.320 -9.379 1.00 95.12 94 THR A N 1
ATOM 726 C CA . THR A 1 94 ? -9.342 -16.194 -9.990 1.00 95.12 94 THR A CA 1
ATOM 727 C C . THR A 1 94 ? -9.528 -15.055 -8.993 1.00 95.12 94 THR A C 1
ATOM 729 O O . THR A 1 94 ? -9.861 -15.285 -7.834 1.00 95.12 94 THR A O 1
ATOM 732 N N . TYR A 1 95 ? -9.315 -13.823 -9.449 1.00 94.94 95 TYR A N 1
ATOM 733 C CA . TYR A 1 95 ? -9.460 -12.602 -8.665 1.00 94.94 95 TYR A CA 1
ATOM 734 C C . TYR A 1 95 ? -10.082 -11.498 -9.510 1.00 94.94 95 TYR A C 1
ATOM 736 O O . TYR A 1 95 ? -9.978 -11.490 -10.736 1.00 94.94 95 TYR A O 1
ATOM 744 N N . GLN A 1 96 ? -10.690 -10.528 -8.838 1.00 94.75 96 GLN A N 1
ATOM 745 C CA . GLN A 1 96 ? -11.138 -9.308 -9.489 1.00 94.75 96 GLN A CA 1
ATOM 746 C C . GLN A 1 96 ? -9.987 -8.301 -9.564 1.00 94.75 96 GLN A C 1
ATOM 748 O O . GLN A 1 96 ? -9.270 -8.092 -8.581 1.00 94.75 96 GLN A O 1
ATOM 753 N N . VAL A 1 97 ? -9.827 -7.638 -10.706 1.00 96.19 97 VAL A N 1
ATOM 754 C CA . VAL A 1 97 ? -8.908 -6.509 -10.864 1.00 96.19 97 VAL A CA 1
ATOM 755 C C . VAL A 1 97 ? -9.361 -5.365 -9.958 1.00 96.19 97 VAL A C 1
ATOM 757 O O . VAL A 1 97 ? -10.476 -4.861 -10.085 1.00 96.19 97 VAL A O 1
ATOM 760 N N . GLU A 1 98 ? -8.486 -4.945 -9.045 1.00 94.00 98 GLU A N 1
ATOM 761 C CA . GLU A 1 98 ? -8.752 -3.851 -8.104 1.00 94.00 98 GLU A CA 1
ATOM 762 C C . GLU A 1 98 ? -8.368 -2.501 -8.716 1.00 94.00 98 GLU A C 1
ATOM 764 O O . GLU A 1 98 ? -9.132 -1.542 -8.639 1.00 94.00 98 GLU A O 1
ATOM 769 N N . HIS A 1 99 ? -7.202 -2.420 -9.364 1.00 95.25 99 HIS A N 1
ATOM 770 C CA . HIS A 1 99 ? -6.711 -1.171 -9.941 1.00 95.25 99 HIS A CA 1
ATOM 771 C C . HIS A 1 99 ? -5.746 -1.402 -11.108 1.00 95.25 99 HIS A C 1
ATOM 773 O O . HIS A 1 99 ? -4.954 -2.346 -11.103 1.00 95.25 99 HIS A O 1
ATOM 779 N N . VAL A 1 100 ? -5.746 -0.492 -12.087 1.00 96.75 100 VAL A N 1
ATOM 780 C CA . VAL A 1 100 ? -4.758 -0.471 -13.178 1.00 96.75 100 VAL A CA 1
ATOM 781 C C . VAL A 1 100 ? -3.552 0.367 -12.757 1.00 96.75 100 VAL A C 1
ATOM 783 O O . VAL A 1 100 ? -3.668 1.562 -12.503 1.00 96.75 100 VAL A O 1
ATOM 786 N N . VAL A 1 101 ? -2.369 -0.241 -12.707 1.00 96.44 101 VAL A N 1
ATOM 787 C CA . VAL A 1 101 ? -1.146 0.387 -12.186 1.00 96.44 101 VAL A CA 1
ATOM 788 C C . VAL A 1 101 ? -0.285 0.893 -13.337 1.00 96.44 101 VAL A C 1
ATOM 790 O O . VAL A 1 101 ? 0.338 0.118 -14.065 1.00 96.44 101 VAL A O 1
ATOM 793 N N . ARG A 1 102 ? -0.228 2.216 -13.506 1.00 95.50 102 ARG A N 1
ATOM 794 C CA . ARG A 1 102 ? 0.481 2.876 -14.615 1.00 95.50 102 ARG A CA 1
ATOM 795 C C . ARG A 1 102 ? 1.752 3.582 -14.154 1.00 95.50 102 ARG A C 1
ATOM 797 O O . ARG A 1 102 ? 2.657 3.832 -14.960 1.00 95.50 102 ARG A O 1
ATOM 804 N N . ARG A 1 103 ? 1.854 3.891 -12.865 1.00 93.62 103 ARG A N 1
ATOM 805 C CA . ARG A 1 103 ? 3.081 4.348 -12.204 1.00 93.62 103 ARG A CA 1
ATOM 806 C C . ARG A 1 103 ? 3.005 4.144 -10.695 1.00 93.62 103 ARG A C 1
ATOM 808 O O . ARG A 1 103 ? 1.929 4.149 -10.119 1.00 93.62 103 ARG A O 1
ATOM 815 N N . MET A 1 104 ? 4.143 3.990 -10.034 1.00 93.50 104 MET A N 1
ATOM 816 C CA . MET A 1 104 ? 4.187 3.827 -8.577 1.00 93.50 104 MET A CA 1
ATOM 817 C C . MET A 1 104 ? 5.506 4.325 -7.998 1.00 93.50 104 MET A C 1
ATOM 819 O O . MET A 1 104 ? 6.522 4.342 -8.689 1.00 93.50 104 MET A O 1
ATOM 823 N N . VAL A 1 105 ? 5.523 4.616 -6.702 1.00 91.69 105 VAL A N 1
ATOM 824 C CA . VAL A 1 105 ? 6.771 4.777 -5.947 1.00 91.69 105 VAL A CA 1
ATOM 825 C C . VAL A 1 105 ? 7.372 3.397 -5.647 1.00 91.69 105 VAL A C 1
ATOM 827 O O . VAL A 1 105 ? 6.699 2.540 -5.069 1.00 91.69 105 VAL A O 1
ATOM 830 N N . ASP A 1 106 ? 8.627 3.173 -6.040 1.00 92.19 106 ASP A N 1
ATOM 831 C CA . ASP A 1 106 ? 9.381 1.952 -5.728 1.00 92.19 106 ASP A CA 1
ATOM 832 C C . ASP A 1 106 ? 9.974 1.965 -4.306 1.00 92.19 106 ASP A C 1
ATOM 834 O O . ASP A 1 106 ? 9.896 2.956 -3.576 1.00 92.19 106 ASP A O 1
ATOM 838 N N . ASP A 1 107 ? 10.608 0.860 -3.913 1.00 89.00 107 ASP A N 1
ATOM 839 C CA . ASP A 1 107 ? 11.224 0.714 -2.586 1.00 89.00 107 ASP A CA 1
ATOM 840 C C . ASP A 1 107 ? 12.513 1.548 -2.407 1.00 89.00 107 ASP A C 1
ATOM 842 O O . ASP A 1 107 ? 13.077 1.637 -1.313 1.00 89.00 107 ASP A O 1
ATOM 846 N N . HIS A 1 108 ? 12.957 2.228 -3.468 1.00 89.25 108 HIS A N 1
ATOM 847 C CA . HIS A 1 108 ? 13.992 3.259 -3.436 1.00 89.25 108 HIS A CA 1
ATOM 848 C C . HIS A 1 108 ? 13.414 4.680 -3.451 1.00 89.25 108 HIS A C 1
ATOM 850 O O . HIS A 1 108 ? 14.177 5.634 -3.590 1.00 89.25 108 HIS A O 1
ATOM 856 N N . TYR A 1 109 ? 12.100 4.823 -3.260 1.00 88.75 109 TYR A N 1
ATOM 857 C CA . TYR A 1 109 ? 11.361 6.084 -3.220 1.00 88.75 109 TYR A 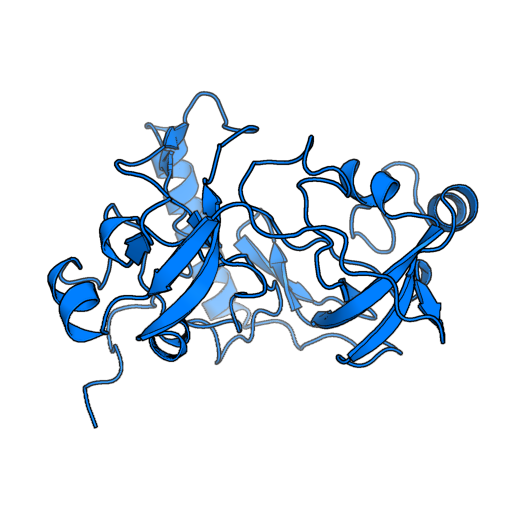CA 1
ATOM 858 C C . TYR A 1 109 ? 11.330 6.858 -4.538 1.00 88.75 109 TYR A C 1
ATOM 860 O O . TYR A 1 109 ? 11.114 8.069 -4.530 1.00 88.75 109 TYR A O 1
ATOM 868 N N . ARG A 1 110 ? 11.511 6.172 -5.668 1.00 90.12 110 ARG A N 1
ATOM 869 C CA . ARG A 1 110 ? 11.440 6.773 -7.004 1.00 90.12 110 ARG A CA 1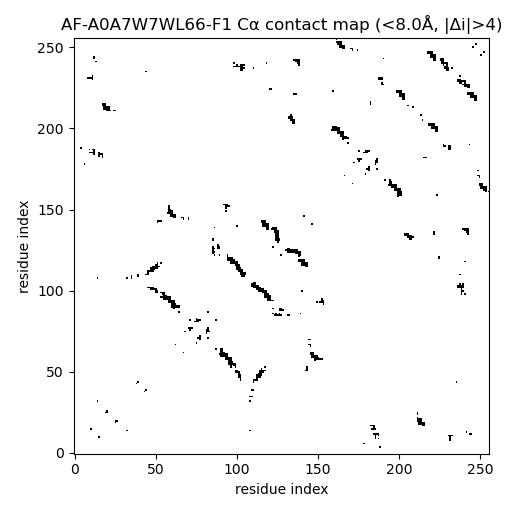
ATOM 870 C C . ARG A 1 110 ? 10.114 6.453 -7.660 1.00 90.12 110 ARG A C 1
ATOM 872 O O . ARG A 1 110 ? 9.685 5.301 -7.639 1.00 90.12 110 ARG A O 1
ATOM 879 N N . MET A 1 111 ? 9.509 7.437 -8.319 1.00 90.88 111 MET A N 1
ATOM 880 C CA . MET A 1 111 ? 8.388 7.160 -9.207 1.00 90.88 111 MET A CA 1
ATOM 881 C C . MET A 1 111 ? 8.866 6.352 -10.420 1.00 90.88 111 MET A C 1
ATOM 883 O O . MET A 1 111 ? 9.789 6.747 -11.136 1.00 90.88 111 MET A O 1
ATOM 887 N N . ARG A 1 112 ? 8.231 5.209 -10.663 1.00 93.38 112 ARG A N 1
ATOM 888 C CA . ARG A 1 112 ? 8.491 4.310 -11.786 1.00 93.38 112 ARG A CA 1
ATOM 889 C C . ARG A 1 112 ? 7.274 4.229 -12.676 1.00 93.38 112 ARG A C 1
ATOM 891 O O . ARG A 1 112 ? 6.155 4.113 -12.192 1.00 93.38 112 ARG A O 1
ATOM 898 N N . ARG A 1 113 ? 7.516 4.240 -13.984 1.00 94.75 113 ARG A N 1
ATOM 899 C CA . ARG A 1 113 ? 6.512 3.944 -15.004 1.00 94.75 113 ARG A CA 1
ATOM 900 C C . ARG A 1 113 ? 6.292 2.434 -15.066 1.00 94.75 113 ARG A C 1
ATOM 902 O O . ARG A 1 113 ? 7.256 1.690 -15.232 1.00 94.75 113 ARG A O 1
ATOM 909 N N . LEU A 1 114 ? 5.038 1.996 -14.982 1.00 95.69 114 LEU A N 1
ATOM 910 C CA . LEU A 1 114 ? 4.638 0.604 -15.195 1.00 95.69 114 LEU A CA 1
ATOM 911 C C . LEU A 1 114 ? 3.643 0.544 -16.347 1.00 95.69 114 LEU A C 1
ATOM 913 O O . LEU A 1 114 ? 2.854 1.456 -16.547 1.00 95.69 114 LEU A O 1
ATOM 917 N N . SER A 1 115 ? 3.733 -0.499 -17.161 1.00 97.19 115 SER A N 1
ATOM 918 C CA . SER A 1 115 ? 2.835 -0.703 -18.298 1.00 97.19 115 SER A CA 1
ATOM 919 C C . SER A 1 115 ? 2.272 -2.108 -18.243 1.00 97.19 115 SER A C 1
ATOM 921 O O . SER A 1 115 ? 3.016 -3.022 -17.876 1.00 97.19 115 SER A O 1
ATOM 923 N N . ALA A 1 116 ? 1.015 -2.269 -18.663 1.00 98.00 116 ALA A N 1
ATOM 924 C CA . ALA A 1 116 ? 0.334 -3.563 -18.667 1.00 98.00 116 ALA A CA 1
ATOM 925 C C . ALA A 1 116 ? 0.426 -4.242 -17.294 1.00 98.00 116 ALA A C 1
ATOM 927 O O . ALA A 1 116 ? 1.108 -5.256 -17.133 1.00 98.00 116 ALA A O 1
ATOM 928 N N . THR A 1 117 ? -0.076 -3.562 -16.263 1.00 98.31 117 THR A N 1
ATOM 929 C CA . THR A 1 117 ? 0.041 -4.000 -14.870 1.00 98.31 117 THR A CA 1
ATOM 930 C C . THR A 1 117 ? -1.213 -3.626 -14.095 1.00 98.31 117 THR A C 1
ATOM 932 O O . THR A 1 117 ? -1.742 -2.525 -14.255 1.00 98.31 117 THR A O 1
ATOM 935 N N . THR A 1 118 ? -1.661 -4.532 -13.240 1.00 97.88 118 THR A N 1
ATOM 936 C CA . THR A 1 118 ? -2.818 -4.389 -12.361 1.00 97.88 118 THR A CA 1
ATOM 937 C C . THR A 1 118 ? -2.472 -4.828 -10.941 1.00 97.88 118 THR A C 1
ATOM 939 O O . THR A 1 118 ? -1.503 -5.555 -10.716 1.00 97.88 118 THR A O 1
ATOM 942 N N . SER A 1 119 ? -3.252 -4.374 -9.966 1.00 96.81 119 SER A N 1
ATOM 943 C CA . SER A 1 119 ? -3.386 -5.039 -8.670 1.00 96.81 119 SER A CA 1
ATOM 944 C C . SER A 1 119 ? -4.704 -5.811 -8.641 1.00 96.81 119 SER A C 1
ATOM 946 O O . SER A 1 119 ? -5.662 -5.443 -9.327 1.00 96.81 119 SER A O 1
ATOM 948 N N . LEU A 1 120 ? -4.755 -6.883 -7.854 1.00 95.62 120 LEU A N 1
ATOM 949 C CA . LEU A 1 120 ? -5.932 -7.744 -7.734 1.00 95.62 120 LEU A CA 1
ATOM 950 C C . LEU A 1 120 ? -6.481 -7.680 -6.307 1.00 95.62 120 LEU A C 1
ATOM 952 O O . LEU A 1 120 ? -5.706 -7.649 -5.346 1.00 95.62 120 LEU A O 1
ATOM 956 N N . ARG A 1 121 ? -7.810 -7.699 -6.170 1.00 92.44 121 ARG A N 1
ATOM 957 C CA . ARG A 1 121 ? -8.497 -7.623 -4.876 1.00 92.44 121 ARG A CA 1
ATOM 958 C C . ARG A 1 121 ? -8.037 -8.776 -3.984 1.00 92.44 121 ARG A C 1
ATOM 960 O O . ARG A 1 121 ? -8.070 -9.935 -4.385 1.00 92.44 121 ARG A O 1
ATOM 967 N N . GLY A 1 122 ? -7.579 -8.444 -2.779 1.00 90.06 122 GLY A N 1
ATOM 968 C CA . GLY A 1 122 ? -7.083 -9.420 -1.802 1.00 90.06 122 GLY A CA 1
ATOM 969 C C . GLY A 1 122 ? -5.682 -9.979 -2.092 1.00 90.06 122 GLY A C 1
ATOM 970 O O . GLY A 1 122 ? -5.076 -10.562 -1.192 1.00 90.06 122 GLY A O 1
ATOM 971 N N . ALA A 1 123 ? -5.110 -9.744 -3.279 1.00 93.75 123 ALA A N 1
ATOM 972 C CA . ALA A 1 123 ? -3.774 -10.220 -3.621 1.00 93.75 123 ALA A CA 1
ATOM 973 C C . ALA A 1 123 ? -2.685 -9.320 -3.025 1.00 93.75 123 ALA A C 1
ATOM 975 O O . ALA A 1 123 ? -2.263 -8.309 -3.595 1.00 93.75 123 ALA A O 1
ATOM 976 N N . THR A 1 124 ? -2.223 -9.699 -1.837 1.00 94.19 124 THR A N 1
ATOM 977 C CA . THR A 1 124 ? -1.247 -8.940 -1.050 1.00 94.19 124 THR A CA 1
ATOM 978 C C . THR A 1 124 ? -0.010 -9.764 -0.719 1.00 94.19 124 THR A C 1
ATOM 980 O O . THR A 1 124 ? -0.005 -10.994 -0.808 1.00 94.19 124 THR A O 1
ATOM 983 N N . CYS A 1 125 ? 1.046 -9.089 -0.263 1.00 93.44 125 CYS A N 1
ATOM 984 C CA . CYS A 1 125 ? 2.293 -9.733 0.141 1.00 93.44 125 CYS A CA 1
ATOM 985 C C . CYS A 1 125 ? 2.133 -10.737 1.286 1.00 93.44 125 CYS A C 1
ATOM 987 O O . CYS A 1 125 ? 3.078 -11.456 1.566 1.00 93.44 125 CYS A O 1
ATOM 989 N N . LEU A 1 126 ? 0.973 -10.801 1.947 1.00 92.00 126 LEU A N 1
ATOM 990 C CA . LEU A 1 126 ? 0.711 -11.791 2.988 1.00 92.00 126 LEU A CA 1
ATOM 991 C C . LEU A 1 126 ? 0.556 -13.218 2.436 1.00 92.00 126 LEU A C 1
ATOM 993 O O . LEU A 1 126 ? 0.511 -14.148 3.230 1.00 92.00 126 LEU A O 1
ATOM 997 N N . GLY A 1 127 ? 0.488 -13.395 1.114 1.00 91.19 127 GLY A N 1
ATOM 998 C CA . GLY A 1 127 ? 0.165 -14.683 0.500 1.00 91.19 127 GLY A CA 1
ATOM 999 C C . GLY A 1 127 ? -1.327 -15.005 0.609 1.00 91.19 127 GLY A C 1
ATOM 1000 O O . GLY A 1 127 ? -2.065 -14.369 1.368 1.00 91.19 127 GLY A O 1
ATOM 1001 N N . ALA A 1 128 ? -1.787 -15.978 -0.174 1.00 89.06 128 ALA A N 1
ATOM 1002 C CA . ALA A 1 128 ? -3.205 -16.314 -0.265 1.00 89.06 128 ALA A CA 1
ATOM 1003 C C . ALA A 1 128 ? -3.779 -16.924 1.032 1.00 89.06 128 ALA A C 1
ATOM 1005 O O . ALA A 1 128 ? -4.984 -16.864 1.255 1.00 89.06 128 ALA A O 1
ATOM 1006 N N . ASP A 1 129 ? -2.923 -17.480 1.891 1.00 87.25 129 ASP A N 1
ATOM 1007 C CA . ASP A 1 129 ? -3.246 -18.000 3.229 1.00 87.25 129 ASP A CA 1
ATOM 1008 C C . ASP A 1 129 ? -2.897 -17.013 4.365 1.00 87.25 129 ASP A C 1
ATOM 1010 O O . ASP A 1 129 ? -3.125 -17.292 5.542 1.00 87.25 129 ASP A O 1
ATOM 1014 N N . ARG A 1 130 ? -2.345 -15.841 4.022 1.00 86.00 130 ARG A N 1
ATOM 1015 C CA . ARG A 1 130 ? -1.914 -14.781 4.944 1.00 86.00 130 ARG A CA 1
ATOM 1016 C C . ARG A 1 130 ? -0.741 -15.158 5.865 1.00 86.00 130 ARG A C 1
ATOM 1018 O O . ARG A 1 130 ? -0.502 -14.479 6.879 1.00 86.00 130 ARG A O 1
ATOM 1025 N N . SER A 1 131 ? 0.024 -16.198 5.535 1.00 86.25 131 SER A N 1
ATOM 1026 C CA . SER A 1 131 ? 1.159 -16.670 6.341 1.00 86.25 131 SER A CA 1
ATOM 1027 C C . SER A 1 131 ? 2.498 -15.999 5.999 1.00 86.25 131 SER A C 1
ATOM 1029 O O . SER A 1 131 ? 3.449 -16.079 6.777 1.00 86.25 131 SER A O 1
ATOM 1031 N N . GLU A 1 132 ? 2.557 -15.218 4.921 1.00 89.25 132 GLU A N 1
ATOM 1032 C CA . GLU A 1 132 ? 3.794 -14.647 4.386 1.00 89.25 132 GLU A CA 1
ATOM 1033 C C . GLU A 1 132 ? 3.925 -13.123 4.601 1.00 89.25 132 GLU A C 1
ATOM 1035 O O . GLU A 1 132 ? 3.173 -12.489 5.352 1.00 89.25 132 GLU A O 1
ATOM 1040 N N . GLY A 1 133 ? 4.918 -12.520 3.942 1.00 89.19 133 GLY A N 1
ATOM 1041 C CA . GLY A 1 133 ? 5.007 -11.078 3.744 1.00 89.19 133 GLY A CA 1
ATOM 1042 C C . GLY A 1 133 ? 5.539 -10.267 4.910 1.00 89.19 133 GLY A C 1
ATOM 1043 O O . GLY A 1 133 ? 5.927 -10.776 5.956 1.00 89.19 133 GLY A O 1
ATOM 1044 N N . CYS A 1 134 ? 5.522 -8.946 4.726 1.00 90.12 134 CYS A N 1
ATOM 1045 C CA . CYS A 1 134 ? 6.041 -7.994 5.708 1.00 90.12 134 CYS A CA 1
ATOM 1046 C C . CYS A 1 134 ? 5.056 -7.662 6.841 1.00 90.12 134 CYS A C 1
ATOM 1048 O O . CYS A 1 134 ? 5.452 -7.011 7.811 1.00 90.12 134 CYS A O 1
ATOM 1050 N N . GLY A 1 135 ? 3.791 -8.084 6.723 1.00 90.00 135 GLY A N 1
ATOM 1051 C CA . GLY A 1 135 ? 2.729 -7.772 7.684 1.00 90.00 135 GLY A CA 1
ATOM 1052 C C . GLY A 1 135 ? 1.908 -6.515 7.381 1.00 90.00 135 GLY A C 1
ATOM 1053 O O . GLY A 1 135 ? 0.973 -6.223 8.118 1.00 90.00 135 GLY A O 1
ATOM 1054 N N . LEU A 1 136 ? 2.236 -5.779 6.312 1.00 91.50 136 LEU A N 1
ATOM 1055 C CA . LEU A 1 136 ? 1.573 -4.517 5.940 1.00 91.50 136 LEU A CA 1
ATOM 1056 C C . LEU A 1 136 ? 0.530 -4.667 4.821 1.00 91.50 136 LEU A C 1
ATOM 1058 O O . LEU A 1 136 ? 0.036 -3.661 4.324 1.00 91.50 136 LEU A O 1
ATOM 1062 N N . ALA A 1 137 ? 0.237 -5.897 4.381 1.00 92.31 137 ALA A N 1
ATOM 1063 C CA . ALA A 1 137 ? -0.687 -6.171 3.276 1.00 92.31 137 ALA A CA 1
ATOM 1064 C C . ALA A 1 137 ? -0.395 -5.341 2.006 1.00 92.31 137 ALA A C 1
ATOM 1066 O O . ALA A 1 137 ? -1.308 -4.825 1.364 1.00 92.31 137 ALA A O 1
ATOM 1067 N N . CYS A 1 138 ? 0.886 -5.199 1.638 1.00 93.56 138 CYS A N 1
ATOM 1068 C CA . CYS A 1 138 ? 1.284 -4.511 0.409 1.00 93.56 138 CYS A CA 1
ATOM 1069 C C . CYS A 1 138 ? 0.587 -5.154 -0.795 1.00 93.56 138 CYS A C 1
ATOM 1071 O O . CYS A 1 138 ? 0.696 -6.370 -0.961 1.00 93.56 138 CYS A O 1
ATOM 1073 N N . ALA A 1 139 ? -0.073 -4.356 -1.636 1.00 94.69 139 ALA A N 1
ATOM 1074 C CA . ALA A 1 139 ? -0.651 -4.846 -2.882 1.00 94.69 139 ALA A CA 1
ATOM 1075 C C . ALA A 1 139 ? 0.435 -5.484 -3.760 1.00 94.69 139 ALA A C 1
ATOM 1077 O O . ALA A 1 139 ? 1.524 -4.920 -3.930 1.00 94.69 139 ALA A O 1
ATOM 1078 N N . LEU A 1 140 ? 0.142 -6.672 -4.285 1.00 96.19 140 LEU A N 1
ATOM 1079 C CA . LEU A 1 140 ? 0.980 -7.328 -5.279 1.00 96.19 140 LEU A CA 1
ATOM 1080 C C . LEU A 1 140 ? 0.565 -6.874 -6.674 1.00 96.19 140 LEU A C 1
ATOM 1082 O O . LEU A 1 140 ? -0.600 -6.573 -6.934 1.00 96.19 140 LEU A O 1
ATOM 1086 N N . LEU A 1 141 ? 1.549 -6.808 -7.563 1.00 97.50 141 LEU A N 1
ATOM 1087 C CA . LEU A 1 141 ? 1.372 -6.314 -8.918 1.00 97.50 141 LEU A CA 1
ATOM 1088 C C . LEU A 1 141 ? 1.459 -7.466 -9.898 1.00 97.50 141 LEU A C 1
ATOM 1090 O O . LEU A 1 141 ? 2.416 -8.239 -9.863 1.00 97.50 141 LEU A O 1
ATOM 1094 N N . PHE A 1 142 ? 0.487 -7.536 -10.795 1.00 98.25 142 PHE A N 1
ATOM 1095 C CA . PHE A 1 142 ? 0.378 -8.570 -11.804 1.00 98.25 142 PHE A CA 1
ATOM 1096 C C . PHE A 1 142 ? 0.437 -7.940 -13.180 1.00 98.25 142 PHE A C 1
ATOM 1098 O O . PHE A 1 142 ? -0.233 -6.949 -13.458 1.00 98.25 142 PHE A O 1
ATOM 1105 N N . ARG A 1 143 ? 1.287 -8.481 -14.044 1.00 98.44 143 ARG A N 1
ATOM 1106 C CA . ARG A 1 143 ? 1.354 -8.042 -15.431 1.00 98.44 143 ARG A CA 1
ATOM 1107 C C . ARG A 1 143 ? 0.327 -8.777 -16.268 1.00 98.44 143 ARG A C 1
ATOM 1109 O O . ARG A 1 143 ? 0.030 -9.929 -15.972 1.00 98.44 143 ARG A O 1
ATOM 1116 N N . ASP A 1 144 ? -0.123 -8.149 -17.350 1.00 98.50 144 ASP A N 1
ATOM 1117 C CA . ASP A 1 144 ? -1.065 -8.763 -18.293 1.00 98.50 144 ASP A CA 1
ATOM 1118 C C . ASP A 1 144 ? -0.573 -10.144 -18.767 1.00 98.50 144 ASP A C 1
ATOM 1120 O O . ASP A 1 144 ? -1.363 -11.066 -18.913 1.00 98.50 144 ASP A O 1
ATOM 1124 N N . GLU A 1 145 ? 0.742 -10.327 -18.943 1.00 98.19 145 GLU A N 1
ATOM 1125 C CA . GLU A 1 145 ? 1.327 -11.601 -19.377 1.00 98.19 145 GLU A CA 1
ATOM 1126 C C . GLU A 1 145 ? 1.137 -12.750 -18.367 1.00 98.19 145 GLU A C 1
ATOM 1128 O O . GLU A 1 145 ? 1.221 -13.918 -18.754 1.00 98.19 145 GLU A O 1
ATOM 1133 N N . TRP A 1 146 ? 0.859 -12.441 -17.098 1.00 98.62 146 TRP A N 1
ATOM 1134 C CA . TRP A 1 146 ? 0.630 -13.406 -16.014 1.00 98.62 146 TRP A CA 1
ATOM 1135 C C . TRP A 1 146 ? -0.852 -13.674 -15.746 1.00 98.62 146 TRP A C 1
ATOM 1137 O O . TRP A 1 146 ? -1.176 -14.470 -14.866 1.00 98.62 146 TRP A O 1
ATOM 1147 N N . LEU A 1 147 ? -1.737 -12.999 -16.476 1.00 98.50 147 LEU A N 1
ATOM 1148 C CA . LEU A 1 147 ? -3.178 -13.041 -16.280 1.00 98.50 147 LEU A CA 1
ATOM 1149 C C . LEU A 1 147 ? -3.872 -13.575 -17.529 1.00 98.50 147 LEU A C 1
ATOM 1151 O O . LEU A 1 147 ? -3.369 -13.459 -18.649 1.00 98.50 147 LEU A O 1
ATOM 1155 N N . GLU A 1 148 ? -5.052 -14.135 -17.329 1.00 97.81 148 GLU A N 1
ATOM 1156 C CA . GLU A 1 148 ? -5.981 -14.495 -18.391 1.00 97.81 148 GLU A CA 1
ATOM 1157 C C . GLU A 1 148 ? -7.411 -14.107 -17.989 1.00 97.81 148 GLU A C 1
ATOM 1159 O O . GLU A 1 148 ? -7.721 -14.105 -16.793 1.00 97.81 148 GLU A O 1
ATOM 1164 N N . PRO A 1 149 ? -8.280 -13.725 -18.943 1.00 97.50 149 PRO A N 1
ATOM 1165 C CA . PRO A 1 149 ? -9.670 -13.413 -18.635 1.00 97.50 149 PRO A CA 1
ATOM 1166 C C . PRO A 1 149 ? -10.364 -14.609 -17.983 1.00 97.50 149 PRO A C 1
ATOM 1168 O O . PRO A 1 149 ? -10.161 -15.749 -18.397 1.00 97.50 149 PRO A O 1
ATOM 1171 N N . SER A 1 150 ? -11.223 -14.347 -17.004 1.00 94.75 150 SER A N 1
ATOM 1172 C CA . SER A 1 150 ? -12.072 -15.365 -16.398 1.00 94.75 150 SER A CA 1
ATOM 1173 C C . SER A 1 150 ? -13.502 -14.854 -16.304 1.00 94.75 150 SER A C 1
ATOM 1175 O O . SER A 1 150 ? -13.736 -13.677 -16.052 1.00 94.75 150 SER A O 1
ATOM 1177 N N . THR A 1 151 ? -14.474 -15.737 -16.510 1.00 88.62 151 THR A N 1
ATOM 1178 C CA . THR A 1 151 ? -15.896 -15.447 -16.269 1.00 88.62 151 THR A CA 1
ATOM 1179 C C . THR A 1 151 ? -16.347 -15.892 -14.881 1.00 88.62 151 THR A C 1
ATOM 1181 O O . THR A 1 151 ? -17.482 -15.634 -14.488 1.00 88.62 151 THR A O 1
ATOM 1184 N N . GLU A 1 152 ? -15.483 -16.584 -14.139 1.00 81.69 152 GLU A N 1
ATOM 1185 C CA . GLU A 1 152 ? -15.807 -17.126 -12.827 1.00 81.69 152 GLU A CA 1
ATOM 1186 C C . GLU A 1 152 ? -15.545 -16.083 -11.741 1.00 81.69 152 GLU A C 1
ATOM 1188 O O . GLU A 1 152 ? -14.418 -15.632 -11.544 1.00 81.69 152 GLU A O 1
ATOM 1193 N N . ALA A 1 153 ? -16.582 -15.722 -10.990 1.00 75.38 153 ALA A N 1
ATOM 1194 C CA . ALA A 1 153 ? -16.390 -14.998 -9.744 1.00 75.38 153 ALA A CA 1
ATOM 1195 C C . ALA A 1 153 ? -15.853 -15.979 -8.694 1.00 75.38 153 ALA A C 1
ATOM 1197 O O . ALA A 1 153 ? -16.538 -16.931 -8.317 1.00 75.38 153 ALA A O 1
ATOM 1198 N N . ALA A 1 154 ? -14.626 -15.762 -8.223 1.00 70.75 154 ALA A N 1
ATOM 1199 C CA . ALA A 1 154 ? -14.127 -16.507 -7.074 1.00 70.75 154 ALA A CA 1
ATOM 1200 C C . ALA A 1 154 ? -14.859 -16.063 -5.801 1.00 70.75 154 ALA A C 1
ATOM 1202 O O . ALA A 1 154 ? -15.176 -14.883 -5.633 1.00 70.75 154 ALA A O 1
ATOM 1203 N N . ALA A 1 155 ? -15.088 -17.004 -4.885 1.00 59.00 155 ALA A N 1
ATOM 1204 C CA . ALA A 1 155 ? -15.529 -16.677 -3.536 1.00 59.00 155 ALA A CA 1
ATOM 1205 C C . ALA A 1 155 ? -14.437 -15.859 -2.829 1.00 59.00 155 ALA A C 1
ATOM 1207 O O . ALA A 1 155 ? -13.268 -16.249 -2.856 1.00 59.00 155 ALA A O 1
ATOM 1208 N N . ASP A 1 156 ? -14.816 -14.739 -2.208 1.00 57.66 156 ASP A N 1
ATOM 1209 C CA . ASP A 1 156 ? -13.915 -13.948 -1.369 1.00 57.66 156 ASP A CA 1
ATOM 1210 C C . ASP A 1 156 ? -13.510 -14.806 -0.156 1.00 57.66 156 ASP A C 1
ATOM 1212 O O . ASP A 1 156 ? -14.372 -15.158 0.655 1.00 57.66 156 ASP A O 1
ATOM 1216 N N . PRO A 1 157 ? -12.245 -15.248 -0.043 1.00 55.69 157 PRO A N 1
ATOM 1217 C CA . PRO A 1 157 ? -11.909 -16.355 0.846 1.00 55.69 157 PRO A CA 1
ATOM 1218 C C . PRO A 1 157 ? -11.801 -15.956 2.322 1.00 55.69 157 PRO A C 1
ATOM 1220 O O . PRO A 1 157 ? -11.465 -16.801 3.149 1.00 55.69 157 PRO A O 1
ATOM 1223 N N . LEU A 1 158 ? -12.015 -14.688 2.685 1.00 59.41 158 LEU A N 1
ATOM 1224 C CA . LEU A 1 158 ? -11.661 -14.195 4.013 1.00 59.41 158 LEU A CA 1
ATOM 1225 C C . LEU A 1 158 ? -12.791 -13.387 4.641 1.00 59.41 158 LEU A C 1
ATOM 1227 O O . LEU A 1 158 ? -12.949 -12.196 4.396 1.00 59.41 158 LEU A O 1
ATOM 1231 N N . THR A 1 159 ? -13.532 -14.038 5.535 1.00 59.44 159 THR A N 1
ATOM 1232 C CA . THR A 1 159 ? -14.395 -13.342 6.487 1.00 59.44 159 THR A CA 1
ATOM 1233 C C . THR A 1 159 ? -13.513 -12.616 7.506 1.00 59.44 159 THR A C 1
ATOM 1235 O O . THR A 1 159 ? -12.702 -13.269 8.176 1.00 59.44 159 THR A O 1
ATOM 1238 N N . PRO A 1 160 ? -13.621 -11.286 7.651 1.00 64.31 160 PRO A N 1
ATOM 1239 C CA . PRO A 1 160 ? -12.905 -10.585 8.700 1.00 64.31 160 PRO A CA 1
ATOM 1240 C C . PRO A 1 160 ? -13.344 -11.094 10.068 1.00 64.31 160 PRO A C 1
ATOM 1242 O O . PRO A 1 160 ? -14.526 -11.144 10.391 1.00 64.31 160 PRO A O 1
ATOM 1245 N N . VAL A 1 161 ? -12.362 -11.440 10.894 1.00 67.25 161 VAL A N 1
ATOM 1246 C CA . VAL A 1 161 ? -12.579 -11.883 12.280 1.00 67.25 161 VAL A CA 1
ATOM 1247 C C . VAL A 1 161 ? -12.964 -10.740 13.219 1.00 67.25 161 VAL A C 1
ATOM 1249 O O . VAL A 1 161 ? -13.374 -10.988 14.348 1.00 67.25 161 VAL A O 1
ATOM 1252 N N . ARG A 1 162 ? -12.800 -9.485 12.786 1.00 82.94 162 ARG A N 1
ATOM 1253 C CA . ARG A 1 162 ? -13.118 -8.297 13.576 1.00 82.94 162 ARG A CA 1
ATOM 1254 C C . ARG A 1 162 ? -13.595 -7.172 12.673 1.00 82.94 162 ARG A C 1
ATOM 1256 O O . ARG A 1 162 ? -12.942 -6.889 11.670 1.00 82.94 162 ARG A O 1
ATOM 1263 N N . PHE A 1 163 ? -14.670 -6.509 13.077 1.00 90.88 163 PHE A N 1
ATOM 1264 C CA . PHE A 1 163 ? -15.120 -5.258 12.479 1.00 90.88 163 PHE A CA 1
ATOM 1265 C C . PHE A 1 163 ? -14.715 -4.071 13.349 1.00 90.88 163 PHE A C 1
ATOM 1267 O O . PHE A 1 163 ? -14.521 -4.184 14.565 1.00 90.88 163 PHE A O 1
ATOM 1274 N N . VAL A 1 164 ? -14.497 -2.942 12.688 1.00 94.81 164 VAL A N 1
ATOM 1275 C CA . VAL A 1 164 ? -14.221 -1.661 13.328 1.00 94.81 164 VAL A CA 1
ATOM 1276 C C . VAL A 1 164 ? -14.978 -0.575 12.593 1.00 94.81 164 VAL A C 1
ATOM 1278 O O . VAL A 1 164 ? -15.133 -0.635 11.373 1.00 94.81 164 VAL A O 1
ATOM 1281 N N . THR A 1 165 ? -15.365 0.459 13.323 1.00 96.44 165 THR A N 1
ATOM 1282 C CA . THR A 1 165 ? -15.932 1.677 12.750 1.00 96.44 165 THR A CA 1
ATOM 1283 C C . THR A 1 165 ? -14.890 2.785 12.792 1.00 96.44 165 THR A C 1
ATOM 1285 O O . THR A 1 165 ? -14.299 3.062 13.836 1.00 96.44 165 THR A O 1
ATOM 1288 N N . VAL A 1 166 ? -14.627 3.423 11.655 1.00 97.56 166 VAL A N 1
ATOM 1289 C CA . VAL A 1 166 ? -13.720 4.573 11.599 1.00 97.56 166 VAL A CA 1
ATOM 1290 C C . VAL A 1 166 ? -14.360 5.735 12.354 1.00 97.56 166 VAL A C 1
ATOM 1292 O O . VAL A 1 166 ? -15.520 6.070 12.117 1.00 97.56 166 VAL A O 1
ATOM 1295 N N . ARG A 1 167 ? -13.607 6.364 13.258 1.00 98.00 167 ARG A N 1
ATOM 1296 C CA . ARG A 1 167 ? -14.075 7.521 14.035 1.00 98.00 167 ARG A CA 1
ATOM 1297 C C . ARG A 1 167 ? -14.456 8.699 13.147 1.00 98.00 167 ARG A C 1
ATOM 1299 O O . ARG A 1 167 ? -14.083 8.771 11.973 1.00 98.00 167 ARG A O 1
ATOM 1306 N N . SER A 1 168 ? -15.183 9.650 13.725 1.00 97.19 168 SER A N 1
ATOM 1307 C CA . SER A 1 168 ? -15.465 10.905 13.037 1.00 97.19 168 SER A CA 1
ATOM 1308 C C . SER A 1 168 ? -14.168 11.661 12.723 1.00 97.19 168 SER A C 1
ATOM 1310 O O . SER A 1 168 ? -13.143 11.513 13.397 1.00 97.19 168 SER A O 1
ATOM 1312 N N . LEU A 1 169 ? -14.202 12.502 11.688 1.00 95.75 169 LEU A N 1
ATOM 1313 C CA . LEU A 1 169 ? -13.021 13.256 11.272 1.00 95.75 169 LEU A CA 1
ATOM 1314 C C . LEU A 1 169 ? -12.509 14.197 12.375 1.00 95.75 169 LEU A C 1
ATOM 1316 O O . LEU A 1 169 ? -11.300 14.390 12.490 1.00 95.75 169 LEU A O 1
ATOM 1320 N N . ASP A 1 170 ? -13.401 14.763 13.186 1.00 96.50 170 ASP A N 1
ATOM 1321 C CA . ASP A 1 170 ? -13.026 15.688 14.259 1.00 96.50 170 ASP A CA 1
ATOM 1322 C C . ASP A 1 170 ? -12.363 14.962 15.436 1.00 96.50 170 ASP A C 1
ATOM 1324 O O . ASP A 1 170 ? -11.335 15.425 15.932 1.00 96.50 170 ASP A O 1
ATOM 1328 N N . GLU A 1 171 ? -12.858 13.778 15.815 1.00 96.75 171 GLU A N 1
ATOM 1329 C CA . GLU A 1 171 ? -12.178 12.920 16.795 1.00 96.75 171 GLU A CA 1
ATOM 1330 C C . GLU A 1 171 ? -10.785 12.514 16.315 1.00 96.75 171 GLU A C 1
ATOM 1332 O O . GLU A 1 171 ? -9.825 12.578 17.079 1.00 96.75 171 GLU A O 1
ATOM 1337 N N . ILE A 1 172 ? -10.656 12.123 15.042 1.00 97.12 172 ILE A N 1
ATOM 1338 C CA . ILE A 1 172 ? -9.359 11.758 14.467 1.00 97.12 172 ILE A CA 1
ATOM 1339 C C . ILE A 1 172 ? -8.416 12.958 14.514 1.00 97.12 172 ILE A C 1
ATOM 1341 O O . ILE A 1 172 ? -7.293 12.823 14.995 1.00 97.12 172 ILE A O 1
ATOM 1345 N N . ARG A 1 173 ? -8.863 14.138 14.069 1.00 94.94 173 ARG A N 1
ATOM 1346 C CA . ARG A 1 173 ? -8.062 15.372 14.080 1.00 94.94 173 ARG A CA 1
ATOM 1347 C C . ARG A 1 173 ? -7.570 15.745 15.471 1.00 94.94 173 ARG A C 1
ATOM 1349 O O . ARG A 1 173 ? -6.432 16.184 15.584 1.00 94.94 173 ARG A O 1
ATOM 1356 N N . ALA A 1 174 ? -8.374 15.520 16.508 1.00 96.50 174 ALA A N 1
ATOM 1357 C CA . ALA A 1 174 ? -7.972 15.768 17.891 1.00 96.50 174 ALA A CA 1
ATOM 1358 C C . ALA A 1 174 ? -6.786 14.894 18.351 1.00 96.50 174 ALA A C 1
ATOM 1360 O O . ALA A 1 174 ? -6.128 15.228 19.332 1.00 96.50 174 ALA A O 1
ATOM 1361 N N . THR A 1 175 ? -6.490 13.795 17.646 1.00 95.88 175 THR A N 1
ATOM 1362 C CA . THR A 1 175 ? -5.321 12.940 17.921 1.00 95.88 175 THR A CA 1
ATOM 1363 C C . THR A 1 175 ? -4.060 13.347 17.160 1.00 95.88 175 THR A C 1
ATOM 1365 O O . THR A 1 175 ? -2.983 12.835 17.464 1.00 95.88 175 THR A O 1
ATOM 1368 N N . LEU A 1 176 ? -4.172 14.209 16.147 1.00 94.75 176 LEU A N 1
ATOM 1369 C CA . LEU A 1 176 ? -3.065 14.520 15.246 1.00 94.75 176 LEU A CA 1
ATOM 1370 C C . LEU A 1 176 ? -2.217 15.680 15.779 1.00 94.75 176 LEU A C 1
ATOM 1372 O O . LEU A 1 176 ? -2.722 16.620 16.387 1.00 94.75 176 LEU A O 1
ATOM 1376 N N . ASP A 1 177 ? -0.916 15.628 15.503 1.00 92.62 177 ASP A N 1
ATOM 1377 C CA . ASP A 1 177 ? -0.007 16.751 15.703 1.00 92.62 177 ASP A CA 1
ATOM 1378 C C . ASP A 1 177 ? -0.243 17.875 14.672 1.00 92.62 177 ASP A C 1
ATOM 1380 O O . ASP A 1 177 ? -1.076 17.771 13.767 1.00 92.62 177 ASP A O 1
ATOM 1384 N N . ALA A 1 178 ? 0.516 18.968 14.795 1.00 89.94 178 ALA A N 1
ATOM 1385 C CA . ALA A 1 178 ? 0.418 20.122 13.898 1.00 89.94 178 ALA A CA 1
ATOM 1386 C C . ALA A 1 178 ? 0.705 19.790 12.417 1.00 89.94 178 ALA A C 1
ATOM 1388 O O . ALA A 1 178 ? 0.268 20.524 11.532 1.00 89.94 178 ALA A O 1
ATOM 1389 N N . ASP A 1 179 ? 1.398 18.680 12.142 1.00 86.75 179 ASP A N 1
ATOM 1390 C CA . ASP A 1 179 ? 1.678 18.182 10.793 1.00 86.75 179 ASP A CA 1
ATOM 1391 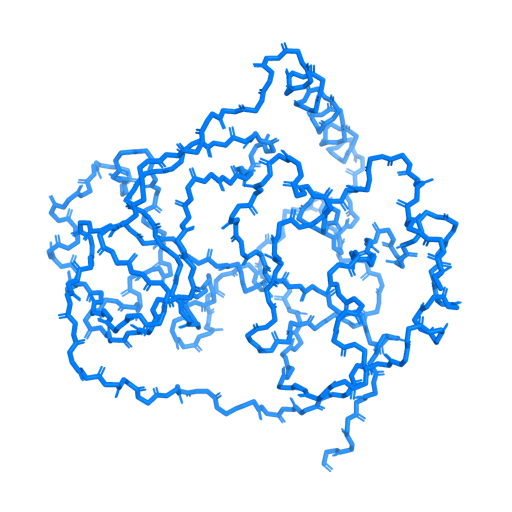C C . ASP A 1 179 ? 0.603 17.192 10.293 1.00 86.75 179 ASP A C 1
ATOM 1393 O O . ASP A 1 179 ? 0.745 16.619 9.206 1.00 86.75 179 ASP A O 1
ATOM 1397 N N . GLY A 1 180 ? -0.462 16.952 11.066 1.00 91.56 180 GLY A N 1
ATOM 1398 C CA . GLY A 1 180 ? -1.515 15.996 10.730 1.00 91.56 180 GLY A CA 1
ATOM 1399 C C . GLY A 1 180 ? -1.092 14.534 10.916 1.00 91.56 180 GLY A C 1
ATOM 1400 O O . GLY A 1 180 ? -1.529 13.660 10.158 1.00 91.56 180 GLY A O 1
ATOM 1401 N N . ARG A 1 181 ? -0.204 14.248 11.874 1.00 92.81 181 ARG A N 1
ATOM 1402 C CA . ARG A 1 181 ? 0.335 12.902 12.117 1.00 92.81 181 ARG A CA 1
ATOM 1403 C C . ARG A 1 181 ? 0.012 12.393 13.514 1.00 92.81 181 ARG A C 1
ATOM 1405 O O . ARG A 1 181 ? -0.071 13.157 14.465 1.00 92.81 181 ARG A O 1
ATOM 1412 N N . LEU A 1 182 ? -0.063 11.074 13.649 1.00 94.31 182 LEU A N 1
ATOM 1413 C CA . LEU A 1 182 ? -0.036 10.383 14.937 1.00 94.31 182 LEU A CA 1
ATOM 1414 C C . LEU A 1 182 ? 1.154 9.427 14.946 1.00 94.31 182 LEU A C 1
ATOM 1416 O O . LEU A 1 182 ? 1.344 8.655 14.008 1.00 94.31 182 LEU A O 1
ATOM 1420 N N . HIS A 1 183 ? 1.997 9.508 15.977 1.00 92.94 183 HIS A N 1
ATOM 1421 C CA . HIS A 1 183 ? 3.244 8.733 16.066 1.00 92.94 183 HIS A CA 1
ATOM 1422 C C . HIS A 1 183 ? 4.151 8.856 14.819 1.00 92.94 183 HIS A C 1
ATOM 1424 O O . HIS A 1 183 ? 4.875 7.927 14.466 1.00 92.94 183 HIS A O 1
ATOM 1430 N N . GLY A 1 184 ? 4.117 10.010 14.139 1.00 89.94 184 GLY A N 1
ATOM 1431 C CA . GLY A 1 184 ? 4.875 10.271 12.909 1.00 89.94 184 GLY A CA 1
ATOM 1432 C C . GLY A 1 184 ? 4.250 9.709 11.624 1.00 89.94 184 GLY A C 1
ATOM 1433 O O . GLY A 1 184 ? 4.774 9.967 10.536 1.00 89.94 184 GLY A O 1
ATOM 1434 N N . VAL A 1 185 ? 3.123 8.999 11.720 1.00 92.38 185 VAL A N 1
ATOM 1435 C CA . VAL A 1 185 ? 2.371 8.478 10.573 1.00 92.38 185 VAL A CA 1
ATOM 1436 C C . VAL A 1 185 ? 1.283 9.480 10.178 1.00 92.38 185 VAL A C 1
ATOM 1438 O O . VAL A 1 185 ? 0.486 9.880 11.027 1.00 92.38 185 VAL A O 1
ATOM 1441 N N . PRO A 1 186 ? 1.222 9.906 8.908 1.00 92.56 186 PRO A N 1
ATOM 1442 C CA . PRO A 1 186 ? 0.242 10.881 8.450 1.00 92.56 186 PRO A CA 1
ATOM 1443 C C . PRO A 1 186 ? -1.155 10.270 8.329 1.00 92.56 186 PRO A C 1
ATOM 1445 O O . PRO A 1 186 ? -1.319 9.172 7.786 1.00 92.56 186 PRO A O 1
ATOM 1448 N N . PHE A 1 187 ? -2.162 11.032 8.754 1.00 93.00 187 PHE A N 1
ATOM 1449 C CA . PHE A 1 187 ? -3.543 10.809 8.342 1.00 93.00 187 PHE A CA 1
ATOM 1450 C C . PHE A 1 187 ? -3.737 11.423 6.950 1.00 93.00 187 PHE A C 1
ATOM 1452 O O . PHE A 1 187 ? -3.716 12.643 6.778 1.00 93.00 187 PHE A O 1
ATOM 1459 N N . GLN A 1 188 ? -3.830 10.581 5.919 1.00 88.44 188 GLN A N 1
ATOM 1460 C CA . GLN A 1 188 ? -3.882 11.052 4.532 1.00 88.44 188 GLN A CA 1
ATOM 1461 C C . GLN A 1 188 ? -5.267 11.637 4.207 1.00 88.44 188 GLN A C 1
ATOM 1463 O O . GLN A 1 188 ? -6.265 11.088 4.664 1.00 88.44 188 GLN A O 1
ATOM 1468 N N . PRO A 1 189 ? -5.372 12.681 3.360 1.00 84.19 189 PRO A N 1
ATOM 1469 C CA . PRO A 1 189 ? -6.661 13.301 3.036 1.00 84.19 189 PRO A CA 1
ATOM 1470 C C . PRO A 1 189 ? -7.733 12.316 2.546 1.00 84.19 189 PRO A C 1
ATOM 1472 O O . PRO A 1 189 ? -8.875 12.399 2.987 1.00 84.19 189 PRO A O 1
ATOM 1475 N N . GLY A 1 190 ? -7.358 11.342 1.706 1.00 86.88 190 GLY A N 1
ATOM 1476 C CA . GLY A 1 190 ? -8.276 10.309 1.211 1.00 86.88 190 GLY A CA 1
ATOM 1477 C C . GLY A 1 190 ? -8.848 9.400 2.306 1.00 86.88 190 GLY A C 1
ATOM 1478 O O . GLY A 1 190 ? -9.930 8.851 2.136 1.00 86.88 190 GLY A O 1
ATOM 1479 N N . MET A 1 191 ? -8.190 9.292 3.468 1.00 93.25 191 MET A N 1
ATOM 1480 C CA . MET A 1 191 ? -8.706 8.521 4.606 1.00 93.25 191 MET A CA 1
ATOM 1481 C C . MET A 1 191 ? -9.972 9.148 5.202 1.00 93.25 191 MET A C 1
ATOM 1483 O O . MET A 1 191 ? -10.808 8.433 5.745 1.00 93.25 191 MET A O 1
ATOM 1487 N N . ALA A 1 192 ? -10.150 10.469 5.074 1.00 92.69 192 ALA A N 1
ATOM 1488 C CA . ALA A 1 192 ? -11.323 11.168 5.601 1.00 92.69 192 ALA A CA 1
ATOM 1489 C C . ALA A 1 192 ? -12.637 10.713 4.945 1.00 92.69 192 ALA A C 1
ATOM 1491 O O . ALA A 1 192 ? -13.688 10.816 5.572 1.00 92.69 192 ALA A O 1
ATOM 1492 N N . LEU A 1 193 ? -12.577 10.176 3.720 1.00 92.50 193 LEU A N 1
ATOM 1493 C CA . LEU A 1 193 ? -13.737 9.636 3.003 1.00 92.50 193 LEU A CA 1
ATOM 1494 C C . LEU A 1 193 ? -14.376 8.442 3.721 1.00 92.50 193 LEU A C 1
ATOM 1496 O O . LEU A 1 193 ? -15.536 8.133 3.473 1.00 92.50 193 LEU A O 1
ATOM 1500 N N . PHE A 1 194 ? -13.628 7.784 4.607 1.00 95.31 194 PHE A N 1
ATOM 1501 C CA . PHE A 1 194 ? -14.085 6.605 5.333 1.00 95.31 194 PHE A CA 1
ATOM 1502 C C . PHE A 1 194 ? -14.545 6.921 6.761 1.00 95.31 194 PHE A C 1
ATOM 1504 O O . PHE A 1 194 ? -14.901 5.999 7.488 1.00 95.31 194 PHE A O 1
ATOM 1511 N N . ALA A 1 195 ? -14.559 8.187 7.191 1.00 96.31 195 ALA A N 1
ATOM 1512 C CA . ALA A 1 195 ? -15.035 8.551 8.526 1.00 96.31 195 ALA A CA 1
ATOM 1513 C C . ALA A 1 195 ? -16.482 8.068 8.755 1.00 96.31 195 ALA A C 1
ATOM 1515 O O . ALA A 1 195 ? -17.356 8.297 7.922 1.00 96.31 195 ALA A O 1
ATOM 1516 N N . GLY A 1 196 ? -16.728 7.390 9.879 1.00 95.44 196 GLY A N 1
ATOM 1517 C CA . GLY A 1 196 ? -18.034 6.824 10.235 1.00 95.44 196 GLY A CA 1
ATOM 1518 C C . GLY A 1 196 ? -18.410 5.518 9.525 1.00 95.44 196 GLY A C 1
ATOM 1519 O O . GLY A 1 196 ? -19.500 5.007 9.759 1.00 95.44 196 GLY A O 1
ATOM 1520 N N . THR A 1 197 ? -17.547 4.966 8.666 1.00 95.44 197 THR A N 1
ATOM 1521 C CA . THR A 1 197 ? -17.819 3.702 7.956 1.00 95.44 197 THR A CA 1
ATOM 1522 C C . THR A 1 197 ? -17.236 2.494 8.694 1.00 95.44 197 THR A C 1
ATOM 1524 O O . THR A 1 197 ? -16.219 2.618 9.383 1.00 95.44 197 THR A O 1
ATOM 1527 N N . SER A 1 198 ? -17.864 1.325 8.542 1.00 94.44 198 SER A N 1
ATOM 1528 C CA . SER A 1 198 ? -17.459 0.079 9.210 1.00 94.44 198 SER A CA 1
ATOM 1529 C C . SER A 1 198 ? -16.800 -0.899 8.241 1.00 94.44 198 SER A C 1
ATOM 1531 O O . SER A 1 198 ? -17.288 -1.099 7.129 1.00 94.44 198 SER A O 1
ATOM 1533 N N . HIS A 1 199 ? -15.696 -1.517 8.669 1.00 93.50 199 HIS A N 1
ATOM 1534 C CA . HIS A 1 199 ? -14.865 -2.390 7.833 1.00 93.50 199 HIS A CA 1
ATOM 1535 C C . HIS A 1 199 ? -14.311 -3.569 8.619 1.00 93.50 199 HIS A C 1
ATOM 1537 O O . HIS A 1 199 ? -14.061 -3.468 9.822 1.00 93.50 199 HIS A O 1
ATOM 1543 N N . GLY A 1 200 ? -14.040 -4.662 7.908 1.00 92.06 200 GLY A N 1
ATOM 1544 C CA . GLY A 1 200 ? -13.195 -5.731 8.421 1.00 92.06 200 GLY A CA 1
ATOM 1545 C C . GLY A 1 200 ? -11.787 -5.217 8.714 1.00 92.06 200 GLY A C 1
ATOM 1546 O O . GLY A 1 200 ? -11.238 -4.420 7.951 1.00 92.06 200 GLY A O 1
ATOM 1547 N N . ALA A 1 201 ? -11.208 -5.636 9.835 1.00 91.88 201 ALA A N 1
ATOM 1548 C CA . ALA A 1 201 ? -9.924 -5.144 10.309 1.00 91.88 201 ALA A CA 1
ATOM 1549 C C . ALA A 1 201 ? -8.969 -6.281 10.651 1.00 91.88 201 ALA A C 1
ATOM 1551 O O . ALA A 1 201 ? -9.287 -7.205 11.401 1.00 91.88 201 ALA A O 1
ATOM 1552 N N . THR A 1 202 ? -7.736 -6.159 10.165 1.00 90.69 202 THR A N 1
ATOM 1553 C CA . THR A 1 202 ? -6.636 -7.050 10.529 1.00 90.69 202 THR A CA 1
ATOM 1554 C C . THR A 1 202 ? -5.565 -6.274 11.295 1.00 90.69 202 THR A C 1
ATOM 1556 O O . THR A 1 202 ? -5.054 -5.286 10.762 1.00 90.69 202 THR A O 1
ATOM 1559 N N . PRO A 1 203 ? -5.152 -6.725 12.496 1.00 91.62 203 PRO A N 1
ATOM 1560 C CA . PRO A 1 203 ? -4.005 -6.151 13.189 1.00 91.62 203 PRO A CA 1
ATOM 1561 C C . PRO A 1 203 ? -2.720 -6.282 12.362 1.00 91.62 203 PRO A C 1
ATOM 1563 O O . PRO A 1 203 ? -2.381 -7.361 11.868 1.00 91.62 203 PRO A O 1
ATOM 1566 N N . VAL A 1 204 ? -1.967 -5.194 12.257 1.00 92.06 204 VAL A N 1
ATOM 1567 C CA . VAL A 1 204 ? -0.644 -5.162 11.637 1.00 92.06 204 VAL A CA 1
ATOM 1568 C C . VAL A 1 204 ? 0.343 -5.878 12.550 1.00 92.06 204 VAL A C 1
ATOM 1570 O O . VAL A 1 204 ? 0.556 -5.497 13.699 1.00 92.06 204 VAL A O 1
ATOM 1573 N N . ARG A 1 205 ? 0.994 -6.911 12.016 1.00 89.62 205 ARG A N 1
ATOM 1574 C CA . ARG A 1 205 ? 2.074 -7.631 12.699 1.00 89.62 205 ARG A CA 1
ATOM 1575 C C . ARG A 1 205 ? 3.303 -7.621 11.815 1.00 89.62 205 ARG A C 1
ATOM 1577 O O . ARG A 1 205 ? 3.358 -8.357 10.837 1.00 89.62 205 ARG A O 1
ATOM 1584 N N . HIS A 1 206 ? 4.282 -6.788 12.144 1.00 88.44 206 HIS A N 1
ATOM 1585 C CA . HIS A 1 206 ? 5.504 -6.691 11.355 1.00 88.44 206 HIS A CA 1
ATOM 1586 C C . HIS A 1 206 ? 6.295 -8.008 11.376 1.00 88.44 206 HIS A C 1
ATOM 1588 O O . HIS A 1 206 ? 6.661 -8.494 12.444 1.00 88.44 206 HIS A O 1
ATOM 1594 N N . ARG A 1 207 ? 6.587 -8.560 10.192 1.00 87.69 207 ARG A N 1
ATOM 1595 C CA . ARG A 1 207 ? 7.310 -9.841 10.023 1.00 87.69 207 ARG A CA 1
ATOM 1596 C C . ARG A 1 207 ? 8.696 -9.690 9.391 1.00 87.69 207 ARG A C 1
ATOM 1598 O O . ARG A 1 207 ? 9.530 -10.578 9.516 1.00 87.69 207 ARG A O 1
ATOM 1605 N N . SER A 1 208 ? 8.967 -8.560 8.735 1.00 84.81 208 SER A N 1
ATOM 1606 C CA . SER A 1 208 ? 10.203 -8.337 7.966 1.00 84.81 208 SER A CA 1
ATOM 1607 C C . SER A 1 208 ? 10.849 -6.994 8.308 1.00 84.81 208 SER A C 1
ATOM 1609 O O . SER A 1 208 ? 11.025 -6.137 7.445 1.00 84.81 208 SER A O 1
ATOM 1611 N N . LEU A 1 209 ? 11.163 -6.781 9.588 1.00 87.62 209 LEU A N 1
ATOM 1612 C CA . LEU A 1 209 ? 11.854 -5.569 10.032 1.00 87.62 209 LEU A CA 1
ATOM 1613 C C . LEU A 1 209 ? 13.361 -5.728 9.927 1.00 87.62 209 LEU A C 1
ATOM 1615 O O . LEU A 1 209 ? 13.930 -6.727 10.368 1.00 87.62 209 LEU A O 1
ATOM 1619 N N . ALA A 1 210 ? 14.029 -4.697 9.417 1.00 87.56 210 ALA A N 1
ATOM 1620 C CA . ALA A 1 210 ? 15.472 -4.641 9.538 1.00 87.56 210 ALA A CA 1
ATOM 1621 C C . ALA A 1 210 ? 15.873 -4.424 11.010 1.00 87.56 210 ALA A C 1
ATOM 1623 O O . ALA A 1 210 ? 15.175 -3.750 11.767 1.00 87.56 210 ALA A O 1
ATOM 1624 N N . ARG A 1 211 ? 17.050 -4.927 11.414 1.00 89.25 211 ARG A N 1
ATOM 1625 C CA . ARG A 1 211 ? 17.549 -4.860 12.809 1.00 89.25 211 ARG A CA 1
ATOM 1626 C C . ARG A 1 211 ? 17.579 -3.454 13.429 1.00 89.25 211 ARG A C 1
ATOM 1628 O O . ARG A 1 211 ? 17.604 -3.311 14.649 1.00 89.25 211 ARG A O 1
ATOM 1635 N N . TRP A 1 212 ? 17.600 -2.423 12.588 1.00 89.06 212 TRP A N 1
ATOM 1636 C CA . TRP A 1 212 ? 17.671 -1.005 12.940 1.00 89.06 212 TRP A CA 1
ATOM 1637 C C . TRP A 1 212 ? 16.304 -0.305 12.933 1.00 89.06 212 TRP A C 1
ATOM 1639 O O . TRP A 1 212 ? 16.250 0.910 13.080 1.00 89.06 212 TRP A O 1
ATOM 1649 N N . GLN A 1 213 ? 15.210 -1.048 12.773 1.00 92.00 213 GLN A N 1
ATOM 1650 C CA . GLN A 1 213 ? 13.847 -0.522 12.784 1.00 92.00 213 GLN A CA 1
ATOM 1651 C C . GLN A 1 213 ? 13.090 -1.034 14.008 1.00 92.00 213 GLN A C 1
ATOM 1653 O O . GLN A 1 213 ? 13.326 -2.149 14.483 1.00 92.00 213 GLN A O 1
ATOM 1658 N N . ARG A 1 214 ? 12.189 -0.211 14.541 1.00 91.62 214 ARG A N 1
ATOM 1659 C CA . ARG A 1 214 ? 11.285 -0.564 15.642 1.00 91.62 214 ARG A CA 1
ATOM 1660 C C . ARG A 1 214 ? 9.875 -0.073 15.318 1.00 91.62 214 ARG A C 1
ATOM 1662 O O . ARG A 1 214 ? 9.769 1.043 14.819 1.00 91.62 214 ARG A O 1
ATOM 1669 N N . PRO A 1 215 ? 8.812 -0.839 15.599 1.00 92.19 215 PRO A N 1
ATOM 1670 C CA . PRO A 1 215 ? 7.447 -0.322 15.532 1.00 92.19 215 PRO A CA 1
ATOM 1671 C C . PRO A 1 215 ? 7.280 0.927 16.401 1.00 92.19 215 PRO A C 1
ATOM 1673 O O . PRO A 1 215 ? 7.882 1.023 17.474 1.00 92.19 215 PRO A O 1
ATOM 1676 N N . VAL A 1 216 ? 6.500 1.894 15.924 1.00 89.50 216 VAL A N 1
ATOM 1677 C CA . VAL A 1 216 ? 6.046 3.022 16.754 1.00 89.50 216 VAL A CA 1
ATOM 1678 C C . VAL A 1 216 ? 4.819 2.609 17.566 1.00 89.50 216 VAL A C 1
ATOM 1680 O O . VAL A 1 216 ? 4.178 1.611 17.249 1.00 89.50 216 VAL A O 1
ATOM 1683 N N . GLY A 1 217 ? 4.538 3.348 18.641 1.00 85.06 217 GLY A N 1
ATOM 1684 C CA . GLY A 1 217 ? 3.542 2.972 19.644 1.00 85.06 217 GLY A CA 1
ATOM 1685 C C . GLY A 1 217 ? 2.127 2.741 19.104 1.00 85.06 217 GLY A C 1
ATOM 1686 O O . GLY A 1 217 ? 1.752 3.268 18.055 1.00 85.06 217 GLY A O 1
ATOM 1687 N N . GLY A 1 218 ? 1.381 1.957 19.887 1.00 89.50 218 GLY A N 1
ATOM 1688 C CA . GLY A 1 218 ? -0.028 1.634 19.694 1.00 89.50 218 GLY A CA 1
ATOM 1689 C C . GLY A 1 218 ? -0.306 0.502 18.707 1.00 89.50 218 GLY A C 1
ATOM 1690 O O . GLY A 1 218 ? 0.603 -0.095 18.127 1.00 89.50 218 GLY A O 1
ATOM 1691 N N . ASP A 1 219 ? -1.591 0.191 18.557 1.00 93.56 219 ASP A N 1
ATOM 1692 C CA . ASP A 1 219 ? -2.058 -0.883 17.689 1.00 93.56 219 ASP A CA 1
ATOM 1693 C C . ASP A 1 219 ? -2.425 -0.322 16.319 1.00 93.56 219 ASP A C 1
ATOM 1695 O O . ASP A 1 219 ? -3.203 0.628 16.200 1.00 93.56 219 ASP A O 1
ATOM 1699 N N . TRP A 1 220 ? -1.880 -0.944 15.279 1.00 95.19 220 TRP A N 1
ATOM 1700 C CA . TRP A 1 220 ? -2.119 -0.574 13.891 1.00 95.19 220 TRP A CA 1
ATOM 1701 C C . TRP A 1 220 ? -2.946 -1.645 13.195 1.00 95.19 220 TRP A C 1
ATOM 1703 O O . TRP A 1 220 ? -2.779 -2.835 13.454 1.00 95.19 220 TRP A O 1
ATOM 1713 N N . TYR A 1 221 ? -3.809 -1.222 12.281 1.00 94.81 221 TYR A N 1
ATOM 1714 C CA . TYR A 1 221 ? -4.729 -2.081 11.548 1.00 94.81 221 TYR A CA 1
ATOM 1715 C C . TYR A 1 221 ? -4.668 -1.780 10.052 1.00 94.81 221 TYR A C 1
ATOM 1717 O O . TYR A 1 221 ? -4.457 -0.639 9.637 1.00 94.81 221 TYR A O 1
ATOM 1725 N N . VAL A 1 222 ? -4.880 -2.816 9.246 1.00 93.81 222 VAL A N 1
ATOM 1726 C CA . VAL A 1 222 ? -5.277 -2.689 7.842 1.00 93.81 222 VAL A CA 1
ATOM 1727 C C . VAL A 1 222 ? -6.764 -2.987 7.772 1.00 93.81 222 VAL A C 1
ATOM 1729 O O . VAL A 1 222 ? -7.205 -4.002 8.314 1.00 93.81 222 VAL A O 1
ATOM 1732 N N . LEU A 1 223 ? -7.511 -2.107 7.111 1.00 93.62 223 LEU A N 1
ATOM 1733 C CA . LEU A 1 223 ? -8.932 -2.306 6.856 1.00 93.62 223 LEU A CA 1
ATOM 1734 C C . LEU A 1 223 ? -9.134 -2.923 5.474 1.00 93.62 223 LEU A C 1
ATOM 1736 O O . LEU A 1 223 ? -8.416 -2.594 4.520 1.00 93.62 223 LEU A O 1
ATOM 1740 N N . ASP A 1 224 ? -10.077 -3.850 5.386 1.00 88.44 224 ASP A N 1
ATOM 1741 C CA . ASP A 1 224 ? -10.319 -4.628 4.179 1.00 88.44 224 ASP A CA 1
ATOM 1742 C C . ASP A 1 224 ? -10.786 -3.731 3.033 1.00 88.44 224 ASP A C 1
ATOM 1744 O O . ASP A 1 224 ? -11.609 -2.838 3.205 1.00 88.44 224 ASP A O 1
ATOM 1748 N N . SER A 1 225 ? -10.217 -3.950 1.846 1.00 82.19 225 SER A N 1
ATOM 1749 C CA . SER A 1 225 ? -10.464 -3.158 0.628 1.00 82.19 225 SER A CA 1
ATOM 1750 C C . SER A 1 225 ? -10.205 -1.642 0.738 1.00 82.19 225 SER A C 1
ATOM 1752 O O . SER A 1 225 ? -10.424 -0.921 -0.233 1.00 82.19 225 SER A O 1
ATOM 1754 N N . LEU A 1 226 ? -9.687 -1.133 1.864 1.00 92.56 226 LEU A N 1
ATOM 1755 C CA . LEU A 1 226 ? -9.294 0.271 1.986 1.00 92.56 226 LEU A CA 1
ATOM 1756 C C . LEU A 1 226 ? -7.845 0.463 1.542 1.00 92.56 226 LEU A C 1
ATOM 1758 O O . LEU A 1 226 ? -6.877 0.169 2.260 1.00 92.56 226 LEU A O 1
ATOM 1762 N N . ARG A 1 227 ? -7.701 0.966 0.317 1.00 91.75 227 ARG A N 1
ATOM 1763 C CA . ARG A 1 227 ? -6.419 1.244 -0.328 1.00 91.75 227 ARG A CA 1
ATOM 1764 C C . ARG A 1 227 ? -6.222 2.733 -0.566 1.00 91.75 227 ARG A C 1
ATOM 1766 O O . ARG A 1 227 ? -7.163 3.507 -0.703 1.00 91.75 227 ARG A O 1
ATOM 1773 N N . CYS A 1 228 ? -4.957 3.132 -0.582 1.00 91.00 228 CYS A N 1
ATOM 1774 C CA . CYS A 1 228 ? -4.546 4.491 -0.889 1.00 91.00 228 CYS A CA 1
ATOM 1775 C C . CYS A 1 228 ? -4.844 4.810 -2.362 1.00 91.00 228 CYS A C 1
ATOM 1777 O O . CYS A 1 228 ? -4.280 4.161 -3.245 1.00 91.00 228 CYS A O 1
ATOM 1779 N N . GLY A 1 229 ? -5.640 5.855 -2.612 1.00 86.94 229 GLY A N 1
ATOM 1780 C CA . GLY A 1 229 ? -5.966 6.372 -3.950 1.00 86.94 229 GLY A CA 1
ATOM 1781 C C . GLY A 1 229 ? -4.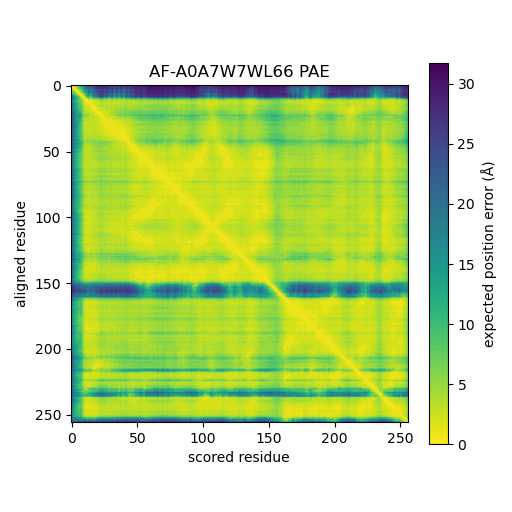835 7.155 -4.626 1.00 86.94 229 GLY A C 1
ATOM 1782 O O . GLY A 1 229 ? -5.015 7.728 -5.696 1.00 86.94 229 GLY A O 1
ATOM 1783 N N . GLY A 1 230 ? -3.652 7.187 -4.009 1.00 86.75 230 GLY A N 1
ATOM 1784 C CA . GLY A 1 230 ? -2.499 7.941 -4.489 1.00 86.75 230 GLY A CA 1
ATOM 1785 C C . GLY A 1 230 ? -2.352 9.314 -3.837 1.00 86.75 230 GLY A C 1
ATOM 1786 O O . GLY A 1 230 ? -1.348 9.982 -4.072 1.00 86.75 230 GLY A O 1
ATOM 1787 N N . GLU A 1 231 ? -3.266 9.744 -2.964 1.00 78.56 231 GLU A N 1
ATOM 1788 C CA . GLU A 1 231 ? -3.076 10.930 -2.129 1.00 78.56 231 GLU A CA 1
ATOM 1789 C C . GLU A 1 231 ? -1.941 10.723 -1.118 1.00 78.56 231 GLU A C 1
ATOM 1791 O O . GLU A 1 231 ? -1.648 9.601 -0.711 1.00 78.56 231 GLU A O 1
ATOM 1796 N N . PRO A 1 232 ? -1.260 11.781 -0.656 1.00 70.25 232 PRO A N 1
ATOM 1797 C CA . PRO A 1 232 ? -1.356 13.192 -1.047 1.00 70.25 232 PRO A CA 1
ATOM 1798 C C . PRO A 1 232 ? -0.557 13.519 -2.318 1.00 70.25 232 PRO A C 1
ATOM 1800 O O . PRO A 1 232 ? -0.208 14.670 -2.563 1.00 70.25 232 PRO A O 1
ATOM 1803 N N . LEU A 1 233 ? -0.272 12.515 -3.144 1.00 70.44 233 LEU A N 1
ATOM 1804 C CA . LEU A 1 233 ? 0.424 12.654 -4.411 1.00 70.44 233 LEU A CA 1
ATOM 1805 C C . LEU A 1 233 ? -0.531 12.704 -5.629 1.00 70.44 233 LEU A C 1
ATOM 1807 O O . LEU A 1 233 ? -0.111 12.245 -6.685 1.00 70.44 233 LEU A O 1
ATOM 1811 N N . PRO A 1 234 ? -1.776 13.242 -5.595 1.00 58.91 234 PRO A N 1
ATOM 1812 C CA . PRO A 1 234 ? -2.689 13.119 -6.735 1.00 58.91 234 PRO A CA 1
ATOM 1813 C C . PRO A 1 234 ? -2.171 13.856 -7.982 1.00 58.91 234 PRO A C 1
ATOM 1815 O O . PRO A 1 234 ? -2.375 13.389 -9.097 1.00 58.91 234 PRO A O 1
ATOM 1818 N N . LEU A 1 235 ? -1.397 14.939 -7.810 1.00 58.22 235 LEU A N 1
ATOM 1819 C CA . LEU A 1 235 ? -0.730 15.637 -8.919 1.00 58.22 235 LEU A CA 1
ATOM 1820 C C . LEU A 1 235 ? 0.385 14.796 -9.572 1.00 58.22 235 LEU A C 1
ATOM 1822 O O . LEU A 1 235 ? 0.633 14.929 -10.769 1.00 58.22 235 LEU A O 1
ATOM 1826 N N . THR A 1 236 ? 1.045 13.909 -8.816 1.00 64.56 236 THR A N 1
ATOM 1827 C CA . THR A 1 236 ? 2.085 13.000 -9.336 1.00 64.56 236 THR A CA 1
ATOM 1828 C C . THR A 1 236 ? 1.560 11.579 -9.620 1.00 64.56 236 THR A C 1
ATOM 1830 O O . THR A 1 236 ? 2.235 10.812 -10.301 1.00 64.56 236 THR A O 1
ATOM 1833 N N . GLY A 1 237 ? 0.338 11.265 -9.163 1.00 75.44 237 GLY A N 1
ATOM 1834 C CA . GLY A 1 237 ? -0.519 10.090 -9.380 1.00 75.44 237 GLY A CA 1
ATOM 1835 C C . GLY A 1 237 ? 0.119 8.723 -9.162 1.00 75.44 237 GLY A C 1
ATOM 1836 O O . GLY A 1 237 ? 0.259 7.961 -10.109 1.00 75.44 237 GLY A O 1
ATOM 1837 N N . CYS A 1 238 ? 0.497 8.409 -7.925 1.00 90.69 238 CYS A N 1
ATOM 1838 C CA . CYS A 1 238 ? 0.991 7.082 -7.557 1.00 90.69 238 CYS A CA 1
ATOM 1839 C C . CYS A 1 238 ? -0.144 6.039 -7.516 1.00 90.69 238 CYS A C 1
ATOM 1841 O O . CYS A 1 238 ? -1.016 6.129 -6.659 1.00 90.69 238 CYS A O 1
ATOM 1843 N N . ASP A 1 239 ? -0.054 4.986 -8.328 1.00 93.31 239 ASP A N 1
ATOM 1844 C CA . ASP A 1 239 ? -1.050 3.908 -8.426 1.00 93.31 239 ASP A CA 1
ATOM 1845 C C . ASP A 1 239 ? -0.697 2.686 -7.553 1.00 93.31 239 ASP A C 1
ATOM 1847 O O . ASP A 1 239 ? -1.145 1.574 -7.819 1.00 93.31 239 ASP A O 1
ATOM 1851 N N . ARG A 1 240 ? 0.163 2.843 -6.533 1.00 91.06 240 ARG A N 1
ATOM 1852 C CA . ARG A 1 240 ? 0.702 1.702 -5.759 1.00 91.06 240 ARG A CA 1
ATOM 1853 C C . ARG A 1 240 ? -0.373 0.916 -4.992 1.00 91.06 240 ARG A C 1
ATOM 1855 O O . ARG A 1 240 ? -0.105 -0.223 -4.624 1.00 91.06 240 ARG A O 1
ATOM 1862 N N . GLN A 1 241 ? -1.530 1.524 -4.708 1.00 91.88 241 GLN A N 1
ATOM 1863 C CA . GLN A 1 241 ? -2.608 0.918 -3.915 1.00 91.88 241 GLN A CA 1
ATOM 1864 C C . GLN A 1 241 ? -2.100 0.348 -2.579 1.00 91.88 241 GLN A C 1
ATOM 1866 O O . GLN A 1 241 ? -2.388 -0.784 -2.195 1.00 91.88 241 GLN A O 1
ATOM 1871 N N . CYS A 1 242 ? -1.282 1.121 -1.854 1.00 93.06 242 CYS A N 1
ATOM 1872 C CA . CYS A 1 242 ? -0.843 0.715 -0.519 1.00 93.06 242 CYS A CA 1
ATOM 1873 C C . CYS A 1 242 ? -2.058 0.494 0.388 1.00 93.06 242 CYS A C 1
ATOM 1875 O O . CYS A 1 242 ? -3.001 1.286 0.349 1.00 93.06 242 CYS A O 1
ATOM 1877 N N . ALA A 1 243 ? -2.003 -0.519 1.252 1.00 93.75 243 ALA A N 1
ATOM 1878 C CA . ALA A 1 243 ? -2.922 -0.601 2.375 1.00 93.75 243 ALA A CA 1
ATOM 1879 C C . ALA A 1 243 ? -2.824 0.680 3.217 1.00 93.75 243 ALA A C 1
ATOM 1881 O O . ALA A 1 243 ? -1.718 1.126 3.539 1.00 93.75 243 ALA A O 1
ATOM 1882 N N . LEU A 1 244 ? -3.974 1.268 3.546 1.00 94.25 244 LEU A N 1
ATOM 1883 C CA . LEU A 1 244 ? -4.036 2.367 4.502 1.00 94.25 244 LEU A CA 1
ATOM 1884 C C . LEU A 1 244 ? -3.860 1.793 5.909 1.00 94.25 244 LEU A C 1
ATOM 1886 O O . LEU A 1 244 ? -4.506 0.808 6.272 1.00 94.25 244 LEU A O 1
ATOM 1890 N N . LEU A 1 245 ? -2.959 2.394 6.677 1.00 95.31 245 LEU A N 1
ATOM 1891 C CA . LEU A 1 245 ? -2.659 2.009 8.048 1.00 95.31 245 LEU A CA 1
ATOM 1892 C C . LEU A 1 245 ? -3.486 2.873 8.992 1.00 95.31 245 LEU A C 1
ATOM 1894 O O . LEU A 1 245 ? -3.448 4.102 8.908 1.00 95.31 245 LEU A O 1
ATOM 1898 N N . TRP A 1 246 ? -4.207 2.215 9.893 1.00 96.25 246 TRP A N 1
ATOM 1899 C CA . TRP A 1 246 ? -5.133 2.845 10.824 1.00 96.25 246 TRP A CA 1
ATOM 1900 C C . TRP A 1 246 ? -4.694 2.585 12.257 1.00 96.25 246 TRP A C 1
ATOM 1902 O O . TRP A 1 246 ? -4.575 1.434 12.670 1.00 96.25 246 TRP A O 1
ATOM 1912 N N . HIS A 1 247 ? -4.441 3.645 13.016 1.00 96.88 247 HIS A N 1
ATOM 1913 C CA . HIS A 1 247 ? -4.151 3.523 14.439 1.00 96.88 247 HIS A CA 1
ATOM 1914 C C . HIS A 1 247 ? -5.435 3.234 15.229 1.00 96.88 247 HIS A C 1
ATOM 1916 O O . HIS A 1 247 ? -6.498 3.745 14.876 1.00 96.88 247 HIS A O 1
ATOM 1922 N N . SER A 1 248 ? -5.355 2.485 16.330 1.00 96.38 248 SER A N 1
ATOM 1923 C CA . SER A 1 248 ? -6.511 2.185 17.193 1.00 96.38 248 SER A CA 1
ATOM 1924 C C . SER A 1 248 ? -7.244 3.435 17.690 1.00 96.38 248 SER A C 1
ATOM 1926 O O . SER A 1 248 ? -8.466 3.426 17.798 1.00 96.38 248 SER A O 1
ATOM 1928 N N . SER A 1 249 ? -6.535 4.543 17.919 1.00 96.75 249 SER A N 1
ATOM 1929 C CA . SER A 1 249 ? -7.140 5.836 18.291 1.00 96.75 249 SER A CA 1
ATOM 1930 C C . SER A 1 249 ? -8.011 6.467 17.202 1.00 96.75 249 SER A C 1
ATOM 1932 O O . SER A 1 249 ? -8.720 7.421 17.494 1.00 96.75 249 SER A O 1
ATOM 1934 N N . TRP A 1 250 ? -7.965 5.971 15.964 1.00 97.38 250 TRP A N 1
ATOM 1935 C CA . TRP A 1 250 ? -8.814 6.427 14.856 1.00 97.38 250 TRP A CA 1
ATOM 1936 C C . TRP A 1 250 ? -10.025 5.524 14.630 1.00 97.38 250 TRP A C 1
ATOM 1938 O O . TRP A 1 250 ? -10.809 5.758 13.714 1.00 97.38 250 TRP A O 1
ATOM 1948 N N . LEU A 1 251 ? -10.172 4.484 15.450 1.00 97.00 251 LEU A N 1
ATOM 1949 C CA . LEU A 1 251 ? -11.164 3.437 15.281 1.00 97.00 251 LEU A CA 1
ATOM 1950 C C . LEU A 1 251 ? -11.996 3.281 16.560 1.00 97.00 251 LEU A C 1
ATOM 1952 O O . LEU A 1 251 ? -11.525 3.501 17.681 1.00 97.00 251 LEU A O 1
ATOM 1956 N N . HIS A 1 252 ? -13.244 2.878 16.380 1.00 95.69 252 HIS A N 1
ATOM 1957 C CA . HIS A 1 252 ? -14.043 2.193 17.380 1.00 95.69 252 HIS A CA 1
ATOM 1958 C C . HIS A 1 252 ? -13.962 0.706 17.073 1.00 95.69 252 HIS A C 1
ATOM 1960 O O . HIS A 1 252 ? -14.328 0.266 15.986 1.00 95.69 252 HIS A O 1
ATOM 1966 N N . LEU A 1 253 ? -13.416 -0.058 18.011 1.00 87.06 253 LEU A N 1
ATOM 1967 C CA . LEU A 1 253 ? -13.394 -1.505 17.898 1.00 87.06 253 LEU A CA 1
ATOM 1968 C C . LEU A 1 253 ? -14.760 -2.014 18.344 1.00 87.06 253 LEU A C 1
ATOM 1970 O O . LEU A 1 253 ? -15.136 -1.775 19.494 1.00 87.06 253 LEU A O 1
ATOM 1974 N N . ASP A 1 254 ? -15.474 -2.704 17.459 1.00 80.31 254 ASP A N 1
ATOM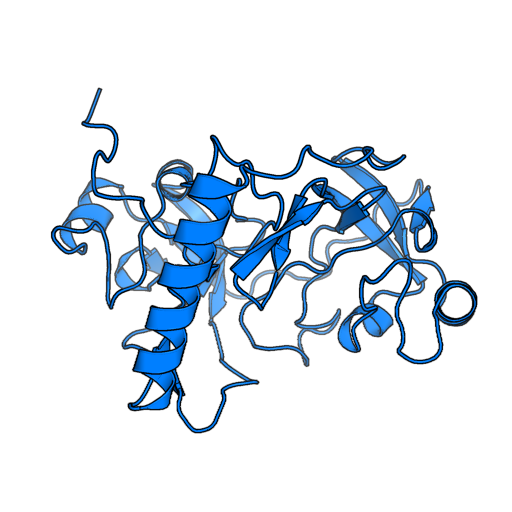 1975 C CA . ASP A 1 254 ? -16.751 -3.299 17.834 1.00 80.31 254 ASP A CA 1
ATOM 1976 C C . ASP A 1 254 ? -16.494 -4.365 18.925 1.00 80.31 254 ASP A C 1
ATOM 1978 O O . ASP A 1 254 ? -15.444 -5.035 18.899 1.00 80.31 254 ASP A O 1
ATOM 1982 N N . PRO A 1 255 ? -17.373 -4.475 19.941 1.00 69.81 255 PRO A N 1
ATOM 1983 C CA . PRO A 1 255 ? -17.260 -5.519 20.951 1.00 69.81 255 PRO A CA 1
ATOM 1984 C C . PRO A 1 255 ? -17.325 -6.894 20.273 1.00 69.81 255 PRO A C 1
ATOM 1986 O O . PRO A 1 255 ? -18.091 -7.087 19.331 1.00 69.81 255 PRO A O 1
ATOM 1989 N N . ALA A 1 256 ? -16.452 -7.799 20.724 1.00 58.78 256 ALA A N 1
ATOM 1990 C CA . ALA A 1 256 ? -16.323 -9.155 20.191 1.00 58.78 256 ALA A CA 1
ATOM 1991 C C . ALA A 1 256 ? -17.541 -10.027 20.517 1.00 58.78 256 ALA A C 1
ATOM 1993 O O . ALA A 1 256 ? -18.138 -9.810 21.598 1.00 58.78 256 ALA A O 1
#